Protein AF-A0A7X8QZF1-F1 (afdb_monomer)

Mean predicted aligned error: 9.32 Å

Sequence (193 aa):
MILISLKRKTLALIVSFIILLLVAITVFAAVQVFHNQNKYESVLAMTEMFEDTNFIAYISSFDTPQKKPGEKQYVEVFDIKEGKVILSEVSNLEIQNEVRNYLKTIKSLYTKVMPFPEKGYVIRIPFDKAIKVDQKLLNESGIKAIESVFIIISDKEAPIMLLLDAQKKPYFYTFNASIQPLLEYVKLKPDEA

Foldseek 3Di:
DDDDPDDPVVVVVVVVVVVVVVVVVVVVVVVVCVVCVLVVVLLVLCVQADVQPLVSVVLSVPPDDQDDPPDWDWWFKAWLQVSGTPFTDTADPVLVVQVVVQLVFWDAWDPDSHPADNGFIKTKHFDNDWDADPDPRCVVVQAGTFGIKIWTDDPPDDIWIWTAHPSGRTTITDGPDDCVVVCVNRVNDPPPD

Solvent-accessible surface area (backbone atoms only — not comparable to full-atom values): 11290 Å² total; per-residue (Å²): 135,87,82,80,89,70,54,73,67,60,52,52,51,52,51,53,50,52,52,52,50,51,51,51,50,53,53,52,50,52,52,51,50,62,66,42,45,55,56,50,54,17,52,49,54,41,56,77,53,39,90,51,66,49,55,53,53,56,63,62,66,66,78,63,74,82,78,62,94,88,67,86,55,55,29,34,33,30,33,53,70,78,50,42,75,78,45,76,40,78,56,47,71,66,64,51,50,53,53,52,52,38,66,74,31,56,75,45,78,57,81,65,92,66,80,66,66,84,44,43,37,37,39,38,42,60,47,98,60,64,42,75,56,86,50,65,74,43,47,76,68,59,27,54,52,40,51,49,42,33,42,41,40,41,90,89,49,80,61,35,36,42,38,47,29,91,59,51,42,81,45,46,30,36,53,71,66,81,60,62,68,58,31,60,75,66,67,54,74,80,69,94,122

Radius of gyration: 23.74 Å; Cα contacts (8 Å, |Δi|>4): 263; chains: 1; bounding box: 46×35×79 Å

pLDDT: mean 83.93, std 11.89, range [34.03, 96.62]

Secondary structure (DSSP, 8-state):
-------HHHHHHHHHHHHHHHHHHHHHHHHHHHHHHHHHHHHHHHHHH---HHHHHHHHTT---S--TTPPPEEEEEETTTTEEEEEEE--HHHHHHHHHHHHTEEEE---S--S-SSSEEEEEEEEEEEEP--HHHHHTT--EEEEEEEEE-SSS--EEEEE-TT--EEEEEE-S-SHHHHHHTT------

Structure (mmCIF, N/CA/C/O backbone):
data_AF-A0A7X8QZF1-F1
#
_entry.id   AF-A0A7X8QZF1-F1
#
loop_
_atom_site.group_PDB
_atom_site.id
_atom_site.type_symbol
_atom_site.label_atom_id
_atom_site.label_alt_id
_atom_site.label_comp_id
_atom_site.label_asym_id
_atom_site.label_entity_id
_atom_site.label_seq_id
_atom_site.pdbx_PDB_ins_code
_atom_site.Cartn_x
_atom_site.Cartn_y
_atom_site.Cartn_z
_atom_site.occupancy
_atom_site.B_iso_or_equiv
_atom_site.auth_seq_id
_atom_site.auth_comp_id
_atom_site.auth_asym_id
_atom_site.auth_atom_id
_atom_site.pdbx_PDB_model_num
ATOM 1 N N . MET A 1 1 ? -14.729 -12.658 60.843 1.00 37.50 1 MET A N 1
ATOM 2 C CA . MET A 1 1 ? -15.966 -12.205 60.170 1.00 37.50 1 MET A CA 1
ATOM 3 C C . MET A 1 1 ? -16.145 -10.722 60.485 1.00 37.50 1 MET A C 1
ATOM 5 O O . MET A 1 1 ? -16.587 -10.392 61.574 1.00 37.50 1 MET A O 1
ATOM 9 N N . ILE A 1 2 ? -15.661 -9.828 59.617 1.00 41.72 2 ILE A N 1
ATOM 10 C CA . ILE A 1 2 ? -15.681 -8.376 59.869 1.00 41.72 2 ILE A CA 1
ATOM 11 C C . ILE A 1 2 ? -16.962 -7.815 59.241 1.00 41.72 2 ILE A C 1
ATOM 13 O O . ILE A 1 2 ? -17.046 -7.652 58.028 1.00 41.72 2 ILE A O 1
ATOM 17 N N . LEU A 1 3 ? -17.981 -7.578 60.068 1.00 52.50 3 LEU A N 1
ATOM 18 C CA . LEU A 1 3 ? -19.232 -6.927 59.676 1.00 52.50 3 LEU A CA 1
ATOM 19 C C . LEU A 1 3 ? -19.052 -5.411 59.807 1.00 52.50 3 LEU A C 1
ATOM 21 O O . LEU A 1 3 ? -19.167 -4.844 60.890 1.00 52.50 3 LEU A O 1
ATOM 25 N N . ILE A 1 4 ? -18.723 -4.753 58.698 1.00 67.31 4 ILE A N 1
ATOM 26 C CA . ILE A 1 4 ? -18.636 -3.292 58.610 1.00 67.31 4 ILE A CA 1
ATOM 27 C C . ILE A 1 4 ? -20.064 -2.726 58.661 1.00 67.31 4 ILE A C 1
ATO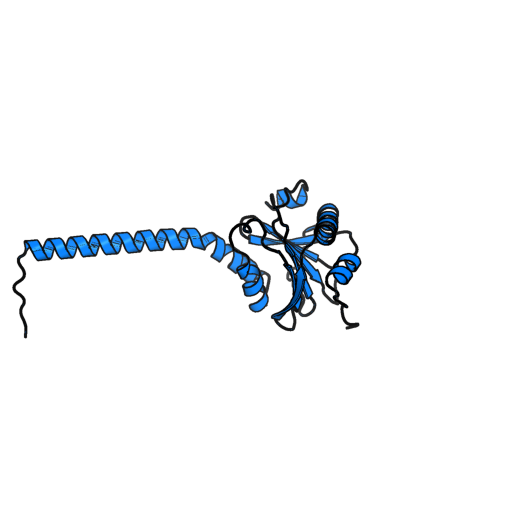M 29 O O . ILE A 1 4 ? -20.838 -2.899 57.720 1.00 67.31 4 ILE A O 1
ATOM 33 N N . SER A 1 5 ? -20.434 -2.039 59.746 1.00 67.69 5 SER A N 1
ATOM 34 C CA . SER A 1 5 ? -21.730 -1.359 59.867 1.00 67.69 5 SER A CA 1
ATOM 35 C C . SER A 1 5 ? -21.712 -0.040 59.081 1.00 67.69 5 SER A C 1
ATOM 37 O O . SER A 1 5 ? -21.451 1.036 59.626 1.00 67.69 5 SER A O 1
ATOM 39 N N . LEU A 1 6 ? -21.938 -0.106 57.770 1.00 66.81 6 LEU A N 1
ATOM 40 C CA . LEU A 1 6 ? -21.939 1.079 56.912 1.00 66.81 6 LEU A CA 1
ATOM 41 C C . LEU A 1 6 ? -23.297 1.800 56.970 1.00 66.81 6 LEU A C 1
ATOM 43 O O . LEU A 1 6 ? -24.351 1.184 56.818 1.00 66.81 6 LEU A O 1
ATOM 47 N N . LYS A 1 7 ? -23.296 3.127 57.164 1.00 79.62 7 LYS A N 1
ATOM 48 C CA . LYS A 1 7 ? -24.537 3.923 57.182 1.00 79.62 7 LYS A CA 1
ATOM 49 C C . LYS A 1 7 ? -25.235 3.846 55.814 1.00 79.62 7 LYS A C 1
ATOM 51 O O . LYS A 1 7 ? -24.598 3.948 54.766 1.00 79.62 7 LYS A O 1
ATOM 56 N N . ARG A 1 8 ? -26.570 3.747 55.807 1.00 77.69 8 ARG A N 1
ATOM 57 C CA . ARG A 1 8 ? -27.389 3.621 54.579 1.00 77.69 8 ARG A CA 1
ATOM 58 C C . ARG A 1 8 ? -27.114 4.729 53.545 1.00 77.69 8 ARG A C 1
ATOM 60 O O . ARG A 1 8 ? -27.117 4.463 52.351 1.00 77.69 8 ARG A O 1
ATOM 67 N N . LYS A 1 9 ? -26.819 5.955 54.004 1.00 79.81 9 LYS A N 1
ATOM 68 C CA . LYS A 1 9 ? -26.461 7.100 53.143 1.00 79.81 9 LYS A CA 1
ATOM 69 C C . LYS A 1 9 ? -25.099 6.936 52.454 1.00 79.81 9 LYS A C 1
ATOM 71 O O . LYS A 1 9 ? -24.988 7.242 51.274 1.00 79.81 9 LYS A O 1
ATOM 76 N N . THR A 1 10 ? -24.083 6.428 53.157 1.00 81.12 10 THR A N 1
ATOM 77 C CA . THR A 1 10 ? -22.759 6.162 52.564 1.00 81.12 10 THR A CA 1
ATOM 78 C C . THR A 1 10 ? -22.813 5.002 51.577 1.00 81.12 10 THR A C 1
ATOM 80 O O . THR A 1 10 ? -22.187 5.082 50.527 1.00 81.12 10 THR A O 1
ATOM 83 N N . LEU A 1 11 ? -23.621 3.972 51.854 1.00 84.38 11 LEU A N 1
ATOM 84 C CA . LEU A 1 11 ? -23.852 2.882 50.903 1.00 84.38 11 LEU A CA 1
ATOM 85 C C . LEU A 1 11 ? -24.494 3.393 49.601 1.00 84.38 11 LEU A C 1
ATOM 87 O O . LEU A 1 11 ? -24.019 3.070 48.519 1.00 84.38 11 LEU A O 1
ATOM 91 N N . ALA A 1 12 ? -25.529 4.234 49.700 1.00 83.88 12 ALA A N 1
ATOM 92 C CA . ALA A 1 12 ? -26.196 4.808 48.529 1.00 83.88 12 ALA A CA 1
ATOM 93 C C . ALA A 1 12 ? -25.250 5.667 47.669 1.00 83.88 12 ALA A C 1
ATOM 95 O O . ALA A 1 12 ? -25.299 5.598 46.443 1.00 83.88 12 ALA A O 1
ATOM 96 N N . LEU A 1 13 ? -24.358 6.434 48.303 1.00 89.38 13 LEU A N 1
ATOM 97 C CA . LEU A 1 13 ? -23.382 7.272 47.605 1.00 89.38 13 LEU A CA 1
ATOM 98 C C . LEU A 1 13 ? -22.338 6.427 46.858 1.00 89.38 13 LEU A C 1
ATOM 100 O O . LEU A 1 13 ? -22.044 6.709 45.700 1.00 89.38 13 LEU A O 1
ATOM 104 N N . ILE A 1 14 ? -21.848 5.347 47.479 1.00 90.44 14 ILE A N 1
ATOM 105 C CA . ILE A 1 14 ? -20.931 4.393 46.833 1.00 90.44 14 ILE A CA 1
ATOM 106 C C . ILE A 1 14 ? -21.602 3.737 45.622 1.00 90.44 14 ILE A C 1
ATOM 108 O O . ILE A 1 14 ? -21.011 3.697 44.547 1.00 90.44 14 ILE A O 1
ATOM 112 N N . VAL A 1 15 ? -22.849 3.276 45.761 1.00 90.38 15 VAL A N 1
ATOM 113 C CA . VAL A 1 15 ? -23.594 2.663 44.649 1.00 90.38 15 VAL A CA 1
ATOM 114 C C . VAL A 1 15 ? -23.802 3.662 43.506 1.00 90.38 15 VAL A C 1
ATOM 116 O O . VAL A 1 15 ? -23.562 3.320 42.352 1.00 90.38 15 VAL A O 1
ATOM 119 N N . SER A 1 16 ? -24.169 4.911 43.809 1.00 92.19 16 SER A N 1
ATOM 120 C CA . SER A 1 16 ? -24.308 5.962 42.792 1.00 92.19 16 SER A CA 1
ATOM 121 C C . SER A 1 16 ? -22.993 6.241 42.063 1.00 92.19 16 SER A C 1
ATOM 123 O O . SER A 1 16 ? -23.000 6.436 40.849 1.00 92.19 16 SER A O 1
ATOM 125 N N . PHE A 1 17 ? -21.870 6.255 42.784 1.00 95.44 17 PHE A N 1
ATOM 126 C CA . PHE A 1 17 ? -20.550 6.444 42.187 1.00 95.44 17 PHE A CA 1
ATOM 127 C C . PHE A 1 17 ? -20.169 5.271 41.274 1.00 95.44 17 PHE A C 1
ATOM 129 O O . PHE A 1 17 ? -19.697 5.493 40.162 1.00 95.44 17 PHE A O 1
ATOM 136 N N . ILE A 1 18 ? -20.441 4.032 41.697 1.00 94.19 18 ILE A N 1
ATOM 137 C CA . ILE A 1 18 ? -20.209 2.826 40.885 1.00 94.19 18 ILE A CA 1
ATOM 138 C C . ILE A 1 18 ? -21.033 2.869 39.593 1.00 94.19 18 ILE A C 1
ATOM 140 O O . ILE A 1 18 ? -20.499 2.585 38.522 1.00 94.19 18 ILE A O 1
ATOM 144 N N . ILE A 1 19 ? -22.309 3.258 39.670 1.00 94.88 19 ILE A N 1
ATOM 145 C CA . ILE A 1 19 ? -23.174 3.392 38.488 1.00 94.88 19 ILE A CA 1
ATOM 146 C C . ILE A 1 19 ? -22.619 4.455 37.535 1.00 94.88 19 ILE A C 1
ATOM 148 O O . ILE A 1 19 ? -22.527 4.211 36.335 1.00 94.88 19 ILE A O 1
ATOM 152 N N . LEU A 1 20 ? -22.201 5.611 38.056 1.00 95.88 20 LEU A N 1
ATOM 153 C CA . LEU A 1 20 ? -21.636 6.684 37.236 1.00 95.88 20 LEU A CA 1
ATOM 154 C C . LEU A 1 20 ? -20.333 6.251 36.548 1.00 95.88 20 LEU A C 1
ATOM 156 O O . LEU A 1 20 ? -20.131 6.547 35.371 1.00 95.88 20 LEU A O 1
ATOM 160 N N . LEU A 1 21 ? -19.485 5.497 37.251 1.00 96.19 21 LEU A N 1
ATOM 161 C CA . LEU A 1 21 ? -18.256 4.934 36.696 1.00 96.19 21 LEU A CA 1
ATOM 162 C C . LEU A 1 21 ? -18.548 3.907 35.590 1.00 96.19 21 LEU A C 1
ATOM 164 O O . LEU A 1 21 ? -17.918 3.952 34.536 1.00 96.19 21 LEU A O 1
ATOM 168 N N . LEU A 1 22 ? -19.535 3.027 35.789 1.00 95.75 22 LEU A N 1
ATOM 169 C CA . LEU A 1 22 ? -19.988 2.079 34.765 1.00 95.75 22 LEU A CA 1
ATOM 170 C C . LEU A 1 22 ? -20.487 2.802 33.511 1.00 95.75 22 LEU A C 1
ATOM 172 O O . LEU A 1 22 ? -20.068 2.462 32.406 1.00 95.75 22 LEU A O 1
ATOM 176 N N . VAL A 1 23 ? -21.316 3.837 33.673 1.00 96.62 23 VAL A N 1
ATOM 177 C CA . VAL A 1 23 ? -21.795 4.650 32.545 1.00 96.62 23 VAL A CA 1
ATOM 178 C C . VAL A 1 23 ? -20.617 5.294 31.811 1.00 96.62 23 VAL A C 1
ATOM 180 O O . VAL A 1 23 ? -20.525 5.174 30.590 1.00 96.62 23 VAL A O 1
ATOM 183 N N . ALA A 1 24 ? -19.665 5.894 32.529 1.00 95.62 24 ALA A N 1
ATOM 184 C CA . ALA A 1 24 ? -18.480 6.495 31.918 1.00 95.62 24 ALA A CA 1
ATOM 185 C C . ALA A 1 24 ? -17.644 5.477 31.119 1.00 95.62 24 ALA A C 1
ATOM 187 O O . ALA A 1 24 ? -17.235 5.775 29.997 1.00 95.62 24 ALA A O 1
ATOM 188 N N . ILE A 1 25 ? -17.445 4.264 31.649 1.00 95.81 25 ILE A N 1
ATOM 189 C CA . ILE A 1 25 ? -16.737 3.182 30.947 1.00 95.81 25 ILE A CA 1
ATOM 190 C C . ILE A 1 25 ? -17.486 2.782 29.672 1.00 95.81 25 ILE A C 1
ATOM 192 O O . ILE A 1 25 ? -16.859 2.646 28.623 1.00 95.81 25 ILE A O 1
ATOM 196 N N . THR A 1 26 ? -18.814 2.631 29.727 1.00 93.88 26 THR A N 1
ATOM 197 C CA . THR A 1 26 ? -19.604 2.269 28.536 1.00 93.88 26 THR A CA 1
ATOM 198 C C . THR A 1 26 ? -19.554 3.343 27.452 1.00 93.88 26 THR A C 1
ATOM 200 O O . THR A 1 26 ? -19.386 3.014 26.280 1.00 93.88 26 THR A O 1
ATOM 203 N N . VAL A 1 27 ? -19.618 4.625 27.828 1.00 94.38 27 VAL A N 1
ATOM 204 C CA . VAL A 1 27 ? -19.495 5.746 26.885 1.00 94.38 27 VAL A CA 1
ATOM 205 C C . VAL A 1 27 ? -18.093 5.787 26.282 1.00 94.38 27 VAL A C 1
ATOM 207 O O . VAL A 1 27 ? -17.956 5.899 25.067 1.00 94.38 27 VAL A O 1
ATOM 210 N N . PHE A 1 28 ? -17.050 5.642 27.103 1.00 93.94 28 PHE A N 1
ATOM 211 C CA . PHE A 1 28 ? -15.670 5.593 26.622 1.00 93.94 28 PHE A CA 1
ATOM 212 C C . PHE A 1 28 ? -15.448 4.433 25.642 1.00 93.94 28 PHE A C 1
ATOM 214 O O . PHE A 1 28 ? -14.866 4.630 24.575 1.00 93.94 28 PHE A O 1
ATOM 221 N N . ALA A 1 29 ? -15.959 3.243 25.968 1.00 89.19 29 ALA A N 1
ATOM 222 C CA . ALA A 1 29 ? -15.896 2.083 25.088 1.00 89.19 29 ALA A CA 1
ATOM 223 C C . ALA A 1 29 ? -16.644 2.331 23.769 1.00 89.19 29 ALA A C 1
ATOM 225 O O . ALA A 1 29 ? -16.101 2.041 22.707 1.00 89.19 29 ALA A O 1
ATOM 226 N N . ALA A 1 30 ? -17.841 2.925 23.809 1.00 87.62 30 ALA A N 1
ATOM 227 C CA . ALA A 1 30 ? -18.605 3.257 22.606 1.00 87.62 30 ALA A CA 1
ATOM 228 C C . ALA A 1 30 ? -17.866 4.260 21.702 1.00 87.62 30 ALA A C 1
ATOM 230 O O . ALA A 1 30 ? -17.829 4.076 20.486 1.00 87.62 30 ALA A O 1
ATOM 231 N N . VAL A 1 31 ? -17.224 5.279 22.285 1.00 86.62 31 VAL A N 1
ATOM 232 C CA . VAL A 1 31 ? -16.407 6.255 21.541 1.00 86.62 31 VAL A CA 1
ATOM 233 C C . VAL A 1 31 ? -15.191 5.585 20.896 1.00 86.62 31 VAL A C 1
ATOM 235 O O . VAL A 1 31 ? -14.917 5.829 19.724 1.00 86.62 31 VAL A O 1
ATOM 238 N N . GLN A 1 32 ? -14.487 4.718 21.628 1.00 82.69 32 GLN A N 1
ATOM 239 C CA . GLN A 1 32 ? -13.367 3.936 21.090 1.00 82.69 32 GLN A CA 1
ATOM 240 C C . GLN A 1 32 ? -13.806 3.018 19.946 1.00 82.69 32 GLN A C 1
ATOM 242 O O . GLN A 1 32 ? -13.153 2.978 18.907 1.00 82.69 32 GLN A O 1
ATOM 247 N N . VAL A 1 33 ? -14.926 2.306 20.101 1.00 80.56 33 VAL A N 1
ATOM 248 C CA . VAL A 1 33 ? -15.474 1.442 19.046 1.00 80.56 33 VAL A CA 1
ATOM 249 C C . VAL A 1 33 ? -15.813 2.263 17.807 1.00 80.56 33 VAL A C 1
ATOM 251 O O . VAL A 1 33 ? -15.390 1.892 16.719 1.00 80.56 33 VAL A O 1
ATOM 254 N N . PHE A 1 34 ? -16.494 3.400 17.960 1.00 75.00 34 PHE A N 1
ATOM 255 C CA . PHE A 1 34 ? -16.829 4.276 16.836 1.00 75.00 34 PHE A CA 1
ATOM 256 C C . PHE A 1 34 ? -15.582 4.834 16.134 1.00 75.00 34 PHE A C 1
ATOM 258 O O . PHE A 1 34 ? -15.517 4.855 14.910 1.00 75.00 34 PHE A O 1
ATOM 265 N N . HIS A 1 35 ? -14.558 5.237 16.892 1.00 71.94 35 HIS A N 1
ATOM 266 C CA . HIS A 1 35 ? -13.291 5.685 16.311 1.00 71.94 35 HIS A CA 1
ATOM 267 C C . HIS A 1 35 ? -12.580 4.561 15.542 1.00 71.94 35 HIS A C 1
ATOM 269 O O . HIS A 1 35 ? -12.035 4.790 14.463 1.00 71.94 35 HIS A O 1
ATOM 275 N N . ASN A 1 36 ? -12.623 3.338 16.073 1.00 70.25 36 ASN A N 1
ATOM 276 C CA . ASN A 1 36 ? -11.950 2.187 15.482 1.00 70.25 36 ASN A CA 1
ATOM 277 C C . ASN A 1 36 ? -12.751 1.520 14.355 1.00 70.25 36 ASN A C 1
ATOM 279 O O . ASN A 1 36 ? -12.166 0.746 13.606 1.00 70.25 36 ASN A O 1
ATOM 283 N N . GLN A 1 37 ? -14.047 1.807 14.184 1.00 73.56 37 GLN A N 1
ATOM 284 C CA . GLN A 1 37 ? -14.882 1.203 13.134 1.00 73.56 37 GLN A CA 1
ATOM 285 C C . GLN A 1 37 ? -14.272 1.356 11.736 1.00 73.56 37 GLN A C 1
ATOM 287 O O . GLN A 1 37 ? -14.124 0.361 11.037 1.00 73.56 37 GLN A O 1
ATOM 292 N N . ASN A 1 38 ? -13.814 2.556 11.363 1.00 68.00 38 ASN A N 1
ATOM 293 C CA . ASN A 1 38 ? -13.170 2.772 10.059 1.00 68.00 38 ASN A CA 1
ATOM 294 C C . ASN A 1 38 ? -11.898 1.928 9.884 1.00 68.00 38 ASN A C 1
ATOM 296 O O . ASN A 1 38 ? -11.603 1.475 8.783 1.00 68.00 38 ASN A O 1
ATOM 300 N N . LYS A 1 39 ? -11.158 1.701 10.975 1.00 70.69 39 LYS A N 1
ATOM 301 C CA . LYS A 1 39 ? -9.961 0.858 10.977 1.00 70.69 39 LYS A CA 1
ATOM 302 C C . LYS A 1 39 ? -10.311 -0.626 10.844 1.00 70.69 39 LYS A C 1
ATOM 304 O O . LYS A 1 39 ? -9.597 -1.364 10.180 1.00 70.69 39 LYS A O 1
ATOM 309 N N . TYR A 1 40 ? -11.397 -1.077 11.467 1.00 73.94 40 TYR A N 1
ATOM 310 C CA . TYR A 1 40 ? -11.860 -2.456 11.312 1.00 73.94 40 TYR A CA 1
ATOM 311 C C . TYR A 1 40 ? -12.336 -2.732 9.887 1.00 73.94 40 TYR A C 1
ATOM 313 O O . TYR A 1 40 ? -11.948 -3.747 9.320 1.00 73.94 40 TYR A O 1
ATOM 321 N N . GLU A 1 41 ? -13.108 -1.820 9.295 1.00 75.62 41 GLU A N 1
ATOM 322 C CA . GLU A 1 41 ? -13.598 -1.956 7.918 1.00 75.62 41 GLU A CA 1
ATOM 323 C C . GLU A 1 41 ? -12.454 -1.971 6.896 1.00 75.62 41 GLU A C 1
ATOM 325 O O . GLU A 1 41 ? -12.468 -2.779 5.968 1.00 75.62 41 GLU A O 1
ATOM 330 N N . SER A 1 42 ? -11.426 -1.134 7.075 1.00 75.12 42 SER A N 1
ATOM 331 C CA . SER A 1 42 ? -10.264 -1.136 6.182 1.00 75.12 42 SER A CA 1
ATOM 332 C C . SER A 1 42 ? -9.457 -2.425 6.284 1.00 75.12 42 SER A C 1
ATOM 334 O O . SER A 1 4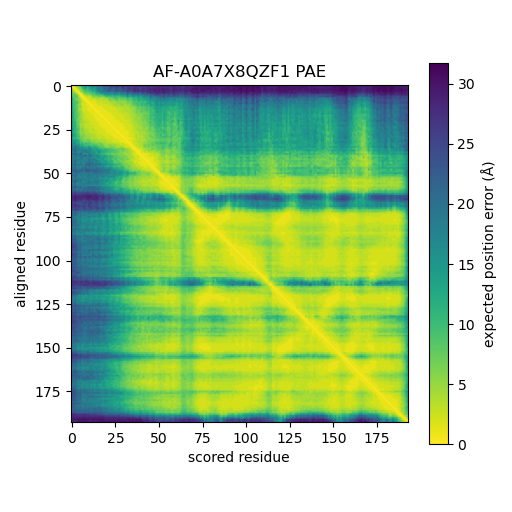2 ? -9.127 -3.023 5.262 1.00 75.12 42 SER A O 1
ATOM 336 N N . VAL A 1 43 ? -9.189 -2.895 7.506 1.00 75.94 43 VAL A N 1
ATOM 337 C CA . VAL A 1 43 ? -8.478 -4.156 7.746 1.00 75.94 43 VAL A CA 1
ATOM 338 C C . VAL A 1 43 ? -9.287 -5.341 7.226 1.00 75.94 43 VAL A C 1
ATOM 340 O O . VAL A 1 43 ? -8.703 -6.251 6.644 1.00 75.94 43 VAL A O 1
ATOM 343 N N . LEU A 1 44 ? -10.613 -5.331 7.377 1.00 77.56 44 LEU A N 1
ATOM 344 C CA . LEU A 1 44 ? -11.487 -6.368 6.831 1.00 77.56 44 LEU A CA 1
ATOM 345 C C . LEU A 1 44 ? -11.429 -6.380 5.300 1.00 77.56 44 LEU A C 1
ATOM 347 O O . LEU A 1 44 ? -11.144 -7.423 4.721 1.00 77.56 44 LEU A O 1
ATOM 351 N N . ALA A 1 45 ? -11.581 -5.220 4.653 1.00 76.25 45 ALA A N 1
ATOM 352 C CA . ALA A 1 45 ? -11.456 -5.095 3.201 1.00 76.25 45 ALA A CA 1
ATOM 353 C C . ALA A 1 45 ? -10.062 -5.509 2.696 1.00 76.25 45 ALA A C 1
ATOM 355 O O . ALA A 1 45 ? -9.933 -6.094 1.624 1.00 76.25 45 ALA A O 1
ATOM 356 N N . MET A 1 46 ? -9.008 -5.233 3.467 1.00 78.38 46 MET A N 1
ATOM 357 C CA . MET A 1 46 ? -7.667 -5.732 3.173 1.00 78.38 46 MET A CA 1
ATOM 358 C C . MET A 1 46 ? -7.571 -7.251 3.338 1.00 78.38 46 MET A C 1
ATOM 360 O O . MET A 1 46 ? -6.994 -7.901 2.481 1.00 78.38 46 MET A O 1
ATOM 364 N N . THR A 1 47 ? -8.156 -7.826 4.386 1.00 75.75 47 THR A N 1
ATOM 365 C CA . THR A 1 47 ? -8.143 -9.280 4.638 1.00 75.75 47 THR A CA 1
ATOM 366 C C . THR A 1 47 ? -8.934 -10.051 3.579 1.00 75.75 47 THR A C 1
ATOM 368 O O . THR A 1 47 ? -8.597 -11.185 3.260 1.00 75.75 47 THR A O 1
ATOM 371 N N . GLU A 1 48 ? -9.961 -9.437 2.990 1.00 74.06 48 GLU A N 1
ATOM 372 C CA . GLU A 1 48 ? -10.681 -10.005 1.845 1.00 74.06 48 GLU A CA 1
ATOM 373 C C . GLU A 1 48 ? -9.841 -10.020 0.556 1.00 74.06 48 GLU A C 1
ATOM 375 O O . GLU A 1 48 ? -10.077 -10.857 -0.312 1.00 74.06 48 GLU A O 1
ATOM 380 N N . MET A 1 49 ? -8.880 -9.100 0.405 1.00 73.81 49 MET A N 1
ATOM 381 C CA . MET A 1 49 ? -8.111 -8.917 -0.838 1.00 73.81 49 MET A CA 1
ATOM 382 C C . MET A 1 49 ? -6.657 -9.401 -0.764 1.00 73.81 49 MET A C 1
ATOM 384 O O . MET A 1 49 ? -6.036 -9.633 -1.803 1.00 73.81 49 MET A O 1
ATOM 388 N N . PHE A 1 50 ? -6.108 -9.533 0.441 1.00 77.12 50 PHE A N 1
ATOM 389 C CA . PHE A 1 50 ? -4.743 -9.957 0.717 1.00 77.12 50 PHE A CA 1
ATOM 390 C C . PHE A 1 50 ? -4.777 -11.123 1.705 1.00 77.12 50 PHE A C 1
ATOM 392 O O . PHE A 1 50 ? -5.275 -10.985 2.816 1.00 77.12 50 PHE A O 1
ATOM 399 N N . GLU A 1 51 ? -4.193 -12.258 1.330 1.00 73.06 51 GLU A N 1
ATOM 400 C CA . GLU A 1 51 ? -4.022 -13.391 2.253 1.00 73.06 51 GLU A CA 1
ATOM 401 C C . GLU A 1 51 ? -2.777 -13.225 3.149 1.00 73.06 51 GLU A C 1
ATOM 403 O O . GLU A 1 51 ? -2.633 -13.892 4.174 1.00 73.06 51 GLU A O 1
ATOM 408 N N . ASP A 1 52 ? -1.875 -12.303 2.795 1.00 79.88 52 ASP A N 1
ATOM 409 C CA . ASP A 1 52 ? -0.631 -12.053 3.520 1.00 79.88 52 ASP A CA 1
ATOM 410 C C . ASP A 1 52 ? -0.851 -11.133 4.734 1.00 79.88 52 ASP A C 1
ATOM 412 O O . ASP A 1 52 ? -0.992 -9.911 4.627 1.00 79.88 52 ASP A O 1
ATOM 416 N N . THR A 1 53 ? -0.813 -11.733 5.925 1.00 84.06 53 THR A N 1
ATOM 417 C CA . THR A 1 53 ? -0.955 -11.018 7.203 1.00 84.06 53 THR A CA 1
ATOM 418 C C . THR A 1 53 ? 0.170 -10.004 7.439 1.00 84.06 53 THR A C 1
ATOM 420 O O . THR A 1 53 ? -0.075 -8.949 8.031 1.00 84.06 53 THR A O 1
ATOM 423 N N . ASN A 1 54 ? 1.391 -10.273 6.963 1.00 85.44 54 ASN A N 1
ATOM 424 C CA . ASN A 1 54 ? 2.511 -9.344 7.109 1.00 85.44 54 ASN A CA 1
ATOM 425 C C . ASN A 1 54 ? 2.279 -8.093 6.266 1.00 85.44 54 ASN A C 1
ATOM 427 O O . ASN A 1 54 ? 2.522 -6.980 6.737 1.00 85.44 54 ASN A O 1
ATOM 431 N N . PHE A 1 55 ? 1.755 -8.260 5.051 1.00 84.44 55 PHE A N 1
ATOM 432 C CA . PHE A 1 55 ? 1.419 -7.129 4.194 1.00 84.44 55 PHE A CA 1
ATOM 433 C C . PHE A 1 55 ? 0.266 -6.290 4.767 1.00 84.44 55 PHE A C 1
ATOM 435 O O . PHE A 1 55 ? 0.351 -5.060 4.792 1.00 84.44 55 PHE A O 1
ATOM 442 N N . ILE A 1 56 ? -0.778 -6.926 5.313 1.00 84.69 56 ILE A N 1
ATOM 443 C CA . ILE A 1 56 ? -1.872 -6.213 5.999 1.00 84.69 56 ILE A CA 1
ATOM 444 C C . ILE A 1 56 ? -1.330 -5.403 7.181 1.00 84.69 56 ILE A C 1
ATOM 446 O O . ILE A 1 56 ? -1.660 -4.221 7.328 1.00 84.69 56 ILE A O 1
ATOM 450 N N . ALA A 1 57 ? -0.475 -6.009 8.009 1.00 84.75 57 ALA A N 1
ATOM 451 C CA . ALA A 1 57 ? 0.146 -5.331 9.144 1.00 84.75 57 ALA A CA 1
ATOM 452 C C . ALA A 1 57 ? 1.037 -4.162 8.692 1.00 84.75 57 ALA A C 1
ATOM 454 O O . ALA A 1 57 ? 0.975 -3.078 9.279 1.00 84.75 57 ALA A O 1
ATOM 455 N N . TYR A 1 58 ? 1.814 -4.362 7.625 1.00 86.38 58 TYR A N 1
ATOM 456 C CA . TYR A 1 58 ? 2.656 -3.338 7.016 1.00 86.38 58 TYR A CA 1
ATOM 457 C C . TYR A 1 58 ? 1.828 -2.123 6.584 1.00 86.38 58 TYR A C 1
ATOM 459 O O . TYR A 1 58 ? 2.078 -1.018 7.064 1.00 86.38 58 TYR A O 1
ATOM 467 N N . ILE A 1 59 ? 0.784 -2.312 5.772 1.00 83.56 59 ILE A N 1
ATOM 468 C CA . ILE A 1 59 ? -0.070 -1.210 5.302 1.00 83.56 59 ILE A CA 1
ATOM 469 C C . ILE A 1 59 ? -0.802 -0.517 6.460 1.00 83.56 59 ILE A C 1
ATOM 471 O O . ILE A 1 59 ? -0.857 0.714 6.507 1.00 83.56 59 ILE A O 1
ATOM 475 N N . SER A 1 60 ? -1.305 -1.288 7.428 1.00 80.56 60 SER A N 1
ATOM 476 C CA . SER A 1 60 ? -2.038 -0.762 8.592 1.00 80.56 60 SER A CA 1
ATOM 477 C C . SER A 1 60 ? -1.161 0.067 9.538 1.00 80.56 60 SER A C 1
ATOM 479 O O . SER A 1 60 ? -1.666 0.866 10.328 1.00 80.56 60 SER A O 1
ATOM 481 N N . SER A 1 61 ? 0.164 -0.100 9.485 1.00 75.69 61 SER A N 1
ATOM 482 C CA . SER A 1 61 ? 1.100 0.676 10.309 1.00 75.69 61 SER A CA 1
ATOM 483 C C . SER A 1 61 ? 1.184 2.157 9.905 1.00 75.69 61 SER A C 1
ATOM 485 O O . SER A 1 61 ? 1.632 2.995 10.692 1.00 75.69 61 SER A O 1
ATOM 487 N N . PHE A 1 62 ? 0.687 2.508 8.715 1.00 72.88 62 PHE A N 1
ATOM 488 C CA . PHE A 1 62 ? 0.768 3.859 8.154 1.00 72.88 62 PHE A CA 1
ATOM 489 C C . PHE A 1 62 ? -0.426 4.761 8.483 1.00 72.88 62 PHE A C 1
ATOM 491 O O . PHE A 1 62 ? -0.545 5.843 7.911 1.00 72.88 62 PHE A O 1
ATOM 498 N N . ASP A 1 63 ? -1.269 4.377 9.444 1.00 62.00 63 ASP A N 1
ATOM 499 C CA . ASP A 1 63 ? -2.376 5.194 9.973 1.00 62.00 63 ASP A CA 1
ATOM 500 C C . ASP A 1 63 ? -1.916 6.389 10.837 1.00 62.00 63 ASP A C 1
ATOM 502 O O . ASP A 1 63 ? -2.697 6.987 11.581 1.00 62.00 63 ASP A O 1
ATOM 506 N N . THR A 1 64 ? -0.635 6.754 10.784 1.00 52.88 64 THR A N 1
ATOM 507 C CA . THR A 1 64 ? -0.083 7.809 11.632 1.00 52.88 64 THR A CA 1
ATOM 508 C C . THR A 1 64 ? -0.462 9.209 11.126 1.00 52.88 64 THR A C 1
ATOM 510 O O . THR A 1 64 ? -0.568 9.430 9.918 1.00 52.88 64 THR A O 1
ATOM 513 N N . PRO A 1 65 ? -0.669 10.185 12.037 1.00 50.91 65 PRO A N 1
ATOM 514 C CA . PRO A 1 65 ? -1.070 11.538 11.676 1.00 50.91 65 PRO A CA 1
ATOM 515 C C . PRO A 1 65 ? -0.063 12.180 10.726 1.00 50.91 65 PRO A C 1
ATOM 517 O O . PRO A 1 65 ? 1.134 11.911 10.814 1.00 50.91 65 PRO A O 1
ATOM 520 N N . GLN A 1 66 ? -0.576 13.076 9.880 1.00 53.16 66 GLN A N 1
ATOM 521 C CA . GLN A 1 66 ? 0.169 14.016 9.041 1.00 53.16 66 GLN A CA 1
ATOM 522 C C . GLN A 1 66 ? 1.574 14.309 9.598 1.00 53.16 66 GLN A C 1
ATOM 524 O O . GLN A 1 66 ? 1.729 14.831 10.705 1.00 53.16 66 GLN A O 1
ATOM 529 N N . LYS A 1 67 ? 2.575 13.944 8.793 1.00 62.28 67 LYS A N 1
ATOM 530 C CA . LYS A 1 67 ? 4.009 14.194 8.963 1.00 62.28 67 LYS A CA 1
ATOM 531 C C . LYS A 1 67 ? 4.292 15.509 9.700 1.00 62.28 67 LYS A C 1
ATOM 533 O O . LYS A 1 67 ? 3.795 16.569 9.306 1.00 62.28 67 LYS A O 1
ATOM 538 N N . LYS A 1 68 ? 5.167 15.476 10.710 1.00 61.75 68 LYS A N 1
ATOM 539 C CA . LYS A 1 68 ? 5.666 16.714 11.325 1.00 61.75 68 LYS A CA 1
ATOM 540 C C . LYS A 1 68 ? 6.556 17.467 10.322 1.00 61.75 68 LYS A C 1
ATOM 542 O O . LYS A 1 68 ? 7.345 16.836 9.612 1.00 61.75 68 LYS A O 1
ATOM 547 N N . PRO A 1 69 ? 6.477 18.807 10.237 1.00 59.19 69 PRO A N 1
ATOM 548 C CA . PRO A 1 69 ? 7.341 19.579 9.346 1.00 59.19 69 PRO A CA 1
ATOM 549 C C . PRO A 1 69 ? 8.825 19.244 9.575 1.00 59.19 69 PRO A C 1
ATOM 551 O O . PRO A 1 69 ? 9.304 19.323 10.702 1.00 59.19 69 PRO A O 1
ATOM 554 N N . GLY A 1 70 ? 9.544 18.867 8.513 1.00 65.62 70 GLY A N 1
ATOM 555 C CA . GLY A 1 70 ? 10.982 18.558 8.561 1.00 65.62 70 GLY A CA 1
ATOM 556 C C . GLY A 1 70 ? 11.355 17.081 8.746 1.00 65.62 70 GLY A C 1
ATOM 557 O O . GLY A 1 70 ? 12.532 16.747 8.639 1.00 65.62 70 GLY A O 1
ATOM 558 N N . GLU A 1 71 ? 10.392 16.184 8.967 1.00 77.81 71 GLU A N 1
ATOM 559 C CA . GLU A 1 71 ? 10.662 14.740 9.002 1.00 77.81 71 GLU A CA 1
ATOM 560 C C . GLU A 1 71 ? 11.019 14.219 7.593 1.00 77.81 71 GLU A C 1
ATOM 562 O O . GLU A 1 71 ? 10.592 14.788 6.588 1.00 77.81 71 GLU A O 1
ATOM 567 N N . LYS A 1 72 ? 11.831 13.169 7.464 1.00 81.75 72 LYS A N 1
ATOM 568 C CA . LYS A 1 72 ? 12.096 12.551 6.152 1.00 81.75 72 LYS A CA 1
ATOM 569 C C . LYS A 1 72 ? 11.091 11.432 5.927 1.00 81.75 72 LYS A C 1
ATOM 571 O O . LYS A 1 72 ? 10.845 10.641 6.829 1.00 81.75 72 LYS A O 1
ATOM 576 N N . GLN A 1 73 ? 10.503 11.387 4.738 1.00 86.81 73 GLN A N 1
ATOM 577 C CA . GLN A 1 73 ? 9.704 10.245 4.311 1.00 86.81 73 GLN A CA 1
ATOM 578 C C . GLN A 1 73 ? 10.582 9.282 3.523 1.00 86.81 73 GLN A C 1
ATOM 580 O O . GLN A 1 73 ? 11.533 9.708 2.863 1.00 86.81 73 GLN A O 1
ATOM 585 N N . TYR A 1 74 ? 10.236 8.003 3.579 1.00 91.00 74 TYR A N 1
ATOM 586 C CA . TYR A 1 74 ? 10.993 6.947 2.932 1.00 91.00 74 TYR A CA 1
ATOM 587 C C . TYR A 1 74 ? 10.133 6.224 1.910 1.00 91.00 74 TYR A C 1
ATOM 589 O O . TYR A 1 74 ? 8.959 5.947 2.152 1.00 91.00 74 TYR A O 1
ATOM 597 N N . VAL A 1 75 ? 10.741 5.947 0.767 1.00 93.38 75 VAL A N 1
ATOM 598 C CA . VAL A 1 75 ? 10.257 4.977 -0.200 1.00 93.38 75 VAL A CA 1
ATOM 599 C C . VAL A 1 75 ? 10.724 3.616 0.281 1.00 93.38 75 VAL A C 1
ATOM 601 O O . VAL A 1 75 ? 11.915 3.415 0.508 1.00 93.38 75 VAL A O 1
ATOM 604 N N . GLU A 1 76 ? 9.785 2.704 0.472 1.00 94.44 76 GLU A N 1
ATOM 605 C CA . GLU A 1 76 ? 10.048 1.395 1.064 1.00 94.44 76 GLU A CA 1
ATOM 606 C C . GLU A 1 76 ? 9.739 0.302 0.051 1.00 94.44 76 GLU A C 1
ATOM 608 O O . GLU A 1 76 ? 8.719 0.361 -0.637 1.00 94.44 76 GLU A O 1
ATOM 613 N N . VAL A 1 77 ? 10.613 -0.698 -0.029 1.00 95.25 77 VAL A N 1
ATOM 614 C CA . VAL A 1 77 ? 10.392 -1.904 -0.829 1.00 95.25 77 VAL A CA 1
ATOM 615 C C . VAL A 1 77 ? 10.090 -3.046 0.124 1.00 95.25 77 VAL A C 1
ATOM 617 O O . VAL A 1 77 ? 10.960 -3.475 0.882 1.00 95.25 77 VAL A O 1
ATOM 620 N N . PHE A 1 78 ? 8.854 -3.523 0.089 1.00 93.88 78 PHE A N 1
ATOM 621 C CA . PHE A 1 78 ? 8.400 -4.713 0.792 1.00 93.88 78 PHE A CA 1
ATOM 622 C C . PHE A 1 78 ? 8.564 -5.927 -0.121 1.00 93.88 78 PHE A C 1
ATOM 624 O O . PHE A 1 78 ? 8.016 -5.947 -1.224 1.00 93.88 78 PHE A O 1
ATOM 631 N N . ASP A 1 79 ? 9.318 -6.923 0.325 1.00 93.50 79 ASP A N 1
ATOM 632 C CA . ASP A 1 79 ? 9.414 -8.212 -0.354 1.00 93.50 79 ASP A CA 1
ATOM 633 C C . ASP A 1 79 ? 8.243 -9.091 0.094 1.00 93.50 79 ASP A C 1
ATOM 635 O O . ASP A 1 79 ? 8.071 -9.350 1.288 1.00 93.50 79 ASP A O 1
ATOM 639 N N . ILE A 1 80 ? 7.428 -9.524 -0.868 1.00 90.94 80 ILE A N 1
ATOM 640 C CA . ILE A 1 80 ? 6.213 -10.303 -0.600 1.00 90.94 80 ILE A CA 1
ATOM 641 C C . ILE A 1 80 ? 6.561 -11.694 -0.060 1.00 90.94 80 ILE A C 1
ATOM 643 O O . ILE A 1 80 ? 5.888 -12.207 0.826 1.00 90.94 80 ILE A O 1
ATOM 647 N N . LYS A 1 81 ? 7.648 -12.296 -0.545 1.00 90.31 81 LYS A N 1
ATOM 648 C CA . LYS A 1 81 ? 8.069 -13.632 -0.124 1.00 90.31 81 LYS A CA 1
ATOM 649 C C . LYS A 1 81 ? 8.686 -13.608 1.274 1.00 90.31 81 LYS A C 1
ATOM 651 O O . LYS A 1 81 ? 8.473 -14.537 2.051 1.00 90.31 81 LYS A O 1
ATOM 656 N N . GLU A 1 82 ? 9.470 -12.578 1.592 1.00 91.00 82 GLU A N 1
ATOM 657 C CA . GLU A 1 82 ? 10.064 -12.425 2.927 1.00 91.00 82 GLU A CA 1
ATOM 658 C C . GLU A 1 82 ? 9.106 -11.811 3.957 1.00 91.00 82 GLU A C 1
ATOM 660 O O . GLU A 1 82 ? 9.378 -11.887 5.158 1.00 91.00 82 GLU A O 1
ATOM 665 N N . GLY A 1 83 ? 8.009 -11.193 3.510 1.00 90.94 83 GLY A N 1
ATOM 666 C CA . GLY A 1 83 ? 7.007 -10.573 4.373 1.00 90.94 83 GLY A CA 1
ATOM 667 C C . GLY A 1 83 ? 7.528 -9.351 5.135 1.00 90.94 83 GLY A C 1
ATOM 668 O O . GLY A 1 83 ? 7.066 -9.074 6.243 1.00 90.94 83 GLY A O 1
ATOM 669 N N . LYS A 1 84 ? 8.526 -8.635 4.600 1.00 92.94 84 LYS A N 1
ATOM 670 C CA . LYS A 1 84 ? 9.150 -7.493 5.289 1.00 92.94 84 LYS A CA 1
ATOM 671 C C . LYS A 1 84 ? 9.725 -6.459 4.324 1.00 92.94 84 LYS A C 1
ATOM 673 O O . LYS A 1 84 ? 9.985 -6.736 3.156 1.00 92.94 84 LYS A O 1
ATOM 678 N N . VAL A 1 85 ? 9.986 -5.263 4.847 1.00 93.62 85 VAL A N 1
ATOM 679 C CA . VAL A 1 85 ? 10.726 -4.220 4.126 1.00 93.62 85 VAL A CA 1
ATOM 680 C C . VAL A 1 85 ? 12.195 -4.622 4.003 1.00 93.62 85 VAL A C 1
ATOM 682 O O . VAL A 1 85 ? 12.858 -4.861 5.013 1.00 93.62 85 VAL A O 1
ATOM 685 N N . ILE A 1 86 ? 12.696 -4.672 2.771 1.00 93.75 86 ILE A N 1
ATOM 686 C CA . ILE A 1 86 ? 14.087 -5.024 2.450 1.00 93.75 86 ILE A CA 1
ATOM 687 C C . ILE A 1 86 ? 14.931 -3.805 2.065 1.00 93.75 86 ILE A C 1
ATOM 689 O O . ILE A 1 86 ? 16.146 -3.827 2.240 1.00 93.75 86 ILE A O 1
ATOM 693 N N . LEU A 1 87 ? 14.302 -2.730 1.577 1.00 93.31 87 LEU A N 1
ATOM 694 C CA . LEU A 1 87 ? 14.977 -1.490 1.187 1.00 93.31 87 LEU A CA 1
ATOM 695 C C . LEU A 1 87 ? 14.176 -0.272 1.644 1.00 93.31 87 LEU A C 1
ATOM 697 O O . LEU A 1 87 ? 12.944 -0.282 1.639 1.00 93.31 87 LEU A O 1
ATOM 701 N N . SER A 1 88 ? 14.893 0.786 2.013 1.00 93.25 88 SER A N 1
ATOM 702 C CA . SER A 1 88 ? 14.323 2.066 2.421 1.00 93.25 88 SER A CA 1
ATOM 703 C C . SER A 1 88 ? 15.224 3.196 1.926 1.00 93.25 88 SER A C 1
ATOM 705 O O . SER A 1 88 ? 16.386 3.286 2.320 1.00 93.25 88 SER A O 1
ATOM 707 N N . GLU A 1 89 ? 14.700 4.041 1.044 1.00 92.06 89 GLU A N 1
ATOM 708 C CA . GLU A 1 89 ? 15.416 5.171 0.443 1.00 92.06 89 GLU A CA 1
ATOM 709 C C . GLU A 1 89 ? 14.671 6.473 0.744 1.00 92.06 89 GLU A C 1
ATOM 711 O O . GLU A 1 89 ? 13.448 6.493 0.873 1.00 92.06 89 GLU A O 1
ATOM 716 N N . VAL A 1 90 ? 15.386 7.590 0.882 1.00 91.00 90 VAL A N 1
ATOM 717 C CA . VAL A 1 90 ? 14.736 8.875 1.188 1.00 91.00 90 VAL A CA 1
ATOM 718 C C . VAL A 1 90 ? 13.887 9.319 -0.008 1.00 91.00 90 VAL A C 1
ATOM 720 O O . VAL A 1 90 ? 14.403 9.495 -1.111 1.00 91.00 90 VAL A O 1
ATOM 723 N N . SER A 1 91 ? 12.592 9.549 0.223 1.00 89.62 91 SER A N 1
ATOM 724 C CA . SER A 1 91 ? 11.679 10.089 -0.791 1.00 89.62 91 SER A CA 1
ATOM 725 C C . SER A 1 91 ? 12.142 11.480 -1.219 1.00 89.62 91 SER A C 1
ATOM 727 O O . SER A 1 91 ? 12.427 12.343 -0.384 1.00 89.62 91 SER A O 1
ATOM 729 N N . ASN A 1 92 ? 12.212 11.702 -2.528 1.00 90.25 92 ASN A N 1
ATOM 730 C CA . ASN A 1 92 ? 12.626 12.965 -3.124 1.00 90.25 92 ASN A CA 1
ATOM 731 C C . ASN A 1 92 ? 11.632 13.405 -4.215 1.00 90.25 92 ASN A C 1
ATOM 733 O O . ASN A 1 92 ? 10.712 12.671 -4.583 1.00 90.25 92 ASN A O 1
ATOM 737 N N . LEU A 1 93 ? 11.804 14.627 -4.726 1.00 89.62 93 LEU A N 1
ATOM 738 C CA . LEU A 1 93 ? 10.896 15.188 -5.728 1.00 89.62 93 LEU A CA 1
ATOM 739 C C . LEU A 1 93 ? 10.920 14.428 -7.059 1.00 89.62 93 LEU A C 1
ATOM 741 O O . LEU A 1 93 ? 9.890 14.382 -7.721 1.00 89.62 93 LEU A O 1
ATOM 745 N N . GLU A 1 94 ? 12.047 13.831 -7.447 1.00 91.56 94 GLU A N 1
ATOM 746 C CA . GLU A 1 94 ? 12.152 13.051 -8.686 1.00 91.56 94 GLU A CA 1
ATOM 747 C C . GLU A 1 94 ? 11.271 11.802 -8.607 1.00 91.56 94 GLU A C 1
ATOM 749 O O . GLU A 1 94 ? 10.391 11.621 -9.449 1.00 91.56 94 GLU A O 1
ATOM 754 N N . ILE A 1 95 ? 11.391 11.031 -7.521 1.00 91.81 95 ILE A N 1
ATOM 755 C CA . ILE A 1 95 ? 10.562 9.844 -7.277 1.00 91.81 95 ILE A CA 1
ATOM 756 C C . ILE A 1 95 ? 9.079 10.228 -7.192 1.00 91.81 95 ILE A C 1
ATOM 758 O O . ILE A 1 95 ? 8.223 9.587 -7.803 1.00 91.81 95 ILE A O 1
ATOM 762 N N . GLN A 1 96 ? 8.749 11.303 -6.468 1.00 91.75 96 GLN A N 1
ATOM 763 C CA . GLN A 1 96 ? 7.362 11.758 -6.364 1.00 91.75 96 GLN A CA 1
ATOM 764 C C . GLN A 1 96 ? 6.797 12.228 -7.716 1.00 91.75 96 GLN A C 1
ATOM 766 O O . GLN A 1 96 ? 5.614 12.017 -7.985 1.00 91.75 96 GLN A O 1
ATOM 771 N N . ASN A 1 97 ? 7.602 12.872 -8.564 1.00 91.44 97 ASN A N 1
ATOM 772 C CA . ASN A 1 97 ? 7.177 13.315 -9.893 1.00 91.44 97 ASN A CA 1
ATOM 773 C C . ASN A 1 97 ? 6.966 12.140 -10.848 1.00 91.44 97 ASN A C 1
ATOM 775 O O . ASN A 1 97 ? 5.991 12.152 -11.603 1.00 91.44 97 ASN A O 1
ATOM 779 N N . GLU A 1 98 ? 7.811 11.116 -10.762 1.00 92.94 98 GLU A N 1
ATOM 780 C CA . GLU A 1 98 ? 7.640 9.885 -11.529 1.00 92.94 98 GLU A CA 1
ATOM 781 C C . GLU A 1 98 ? 6.304 9.214 -11.178 1.00 92.94 98 GLU A C 1
ATOM 783 O O . GLU A 1 98 ? 5.463 8.958 -12.040 1.00 92.94 98 GLU A O 1
ATOM 788 N N . VAL A 1 99 ? 6.004 9.063 -9.886 1.00 91.88 99 VAL A N 1
ATOM 789 C CA . VAL A 1 99 ? 4.726 8.474 -9.458 1.00 91.88 99 VAL A CA 1
ATOM 790 C C . VAL A 1 99 ? 3.525 9.365 -9.807 1.00 91.88 99 VAL A C 1
ATOM 792 O O . VAL A 1 99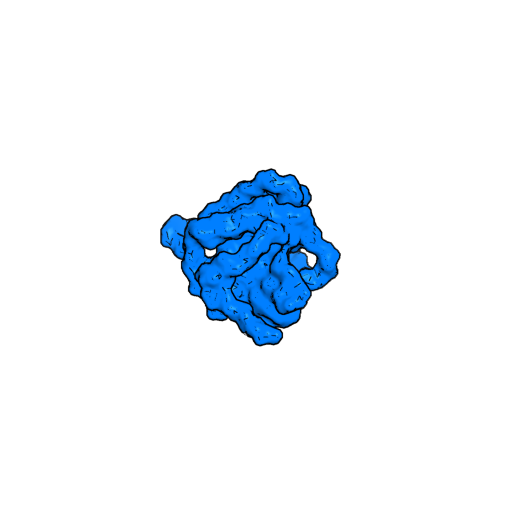 ? 2.452 8.863 -10.152 1.00 91.88 99 VAL A O 1
ATOM 795 N N . ARG A 1 100 ? 3.680 10.697 -9.813 1.00 91.75 100 ARG A N 1
ATOM 796 C CA . ARG A 1 100 ? 2.646 11.608 -10.347 1.00 91.75 100 ARG A CA 1
ATOM 797 C C . ARG A 1 100 ? 2.365 11.355 -11.826 1.00 91.75 100 ARG A C 1
ATOM 799 O O . ARG A 1 100 ? 1.222 11.524 -12.248 1.00 91.75 100 ARG A O 1
ATOM 806 N N . ASN A 1 101 ? 3.369 10.974 -12.610 1.00 91.38 101 ASN A N 1
ATOM 807 C CA . ASN A 1 101 ? 3.176 10.590 -14.004 1.00 91.38 101 ASN A CA 1
ATOM 808 C C . ASN A 1 101 ? 2.373 9.284 -14.114 1.00 91.38 101 ASN A C 1
ATOM 810 O O . ASN A 1 101 ? 1.438 9.199 -14.911 1.00 91.38 101 ASN A O 1
ATOM 814 N N . TYR A 1 102 ? 2.637 8.306 -13.243 1.00 93.06 102 TYR A N 1
ATOM 815 C CA . TYR A 1 102 ? 1.858 7.061 -13.201 1.00 93.06 102 TYR A CA 1
ATOM 816 C C . TYR A 1 102 ? 0.376 7.337 -12.926 1.00 93.06 102 TYR A C 1
ATOM 818 O O . TYR A 1 102 ? -0.491 6.836 -13.638 1.00 93.06 102 TYR A O 1
ATOM 826 N N . LEU A 1 103 ? 0.077 8.220 -11.967 1.00 91.56 103 LEU A N 1
ATOM 827 C CA . LEU A 1 103 ? -1.298 8.625 -11.643 1.00 91.56 103 LEU A CA 1
ATOM 828 C C . LEU A 1 103 ? -2.039 9.264 -12.830 1.00 91.56 103 LEU A C 1
ATOM 830 O O . LEU A 1 103 ? -3.251 9.109 -12.957 1.00 91.56 103 LEU A O 1
ATOM 834 N N . LYS A 1 104 ? -1.329 9.976 -13.714 1.00 90.38 104 LYS A N 1
ATOM 835 C CA . LYS A 1 104 ? -1.914 10.584 -14.924 1.00 90.38 104 LYS A CA 1
ATOM 836 C C . LYS A 1 104 ? -2.190 9.572 -16.035 1.00 90.38 104 LYS A C 1
ATOM 838 O O . LYS A 1 104 ? -2.978 9.867 -16.927 1.00 90.38 104 LYS A O 1
ATOM 843 N N . THR A 1 105 ? -1.534 8.415 -15.999 1.00 91.75 105 THR A N 1
ATOM 844 C CA . THR A 1 105 ? -1.609 7.385 -17.045 1.00 91.75 105 THR A CA 1
ATOM 845 C C . THR A 1 105 ? -2.454 6.180 -16.635 1.00 91.75 105 THR A C 1
ATOM 847 O O . THR A 1 105 ? -2.425 5.153 -17.316 1.00 91.75 105 THR A O 1
ATOM 850 N N . ILE A 1 106 ? -3.214 6.294 -15.540 1.00 92.56 106 ILE A N 1
ATOM 851 C CA . ILE A 1 106 ? -4.181 5.282 -15.107 1.00 92.56 106 ILE A CA 1
ATOM 852 C C . ILE A 1 106 ? -5.160 4.988 -16.247 1.00 92.56 106 ILE A C 1
ATOM 854 O O . ILE A 1 106 ? -5.752 5.903 -16.820 1.00 92.56 106 ILE A O 1
ATOM 858 N N . LYS A 1 107 ? -5.328 3.703 -16.569 1.00 90.50 107 LYS A N 1
ATOM 859 C CA . LYS A 1 107 ? -6.213 3.237 -17.645 1.00 90.50 107 LYS A CA 1
ATOM 860 C C . LYS A 1 107 ? -7.563 2.788 -17.108 1.00 90.50 107 LYS A C 1
ATOM 862 O O . LYS A 1 107 ? -8.598 3.260 -17.565 1.00 90.50 107 LYS A O 1
ATOM 867 N N . SER A 1 108 ? -7.554 1.847 -16.170 1.00 90.06 108 SER A N 1
ATOM 868 C CA . SER A 1 108 ? -8.774 1.226 -15.657 1.00 90.06 108 SER A CA 1
ATOM 869 C C . SER A 1 108 ? -8.559 0.632 -14.274 1.00 90.06 108 SER A C 1
ATOM 871 O O . SER A 1 108 ? -7.424 0.365 -13.866 1.00 90.06 108 SER A O 1
ATOM 873 N N . LEU A 1 109 ? -9.670 0.362 -13.590 1.00 89.56 109 LEU A N 1
ATOM 874 C CA . LEU A 1 109 ? -9.682 -0.524 -12.435 1.00 89.56 109 LEU A CA 1
ATOM 875 C C . LEU A 1 109 ? -9.193 -1.918 -12.862 1.00 89.56 109 LEU A C 1
ATOM 877 O O . LEU A 1 109 ? -9.500 -2.389 -13.963 1.00 89.56 109 LEU A O 1
ATOM 881 N N . TYR A 1 110 ? -8.407 -2.555 -12.007 1.00 87.38 110 TYR A N 1
ATOM 882 C CA . TYR A 1 110 ? -7.950 -3.922 -12.185 1.00 87.38 110 TYR A CA 1
ATOM 883 C C . TYR A 1 110 ? -9.018 -4.877 -11.640 1.00 87.38 110 TYR A C 1
ATOM 885 O O . TYR A 1 110 ? -9.459 -4.739 -10.504 1.00 87.38 110 TYR A O 1
ATOM 893 N N . THR A 1 111 ? -9.471 -5.819 -12.468 1.00 79.06 111 THR A N 1
ATOM 894 C CA . THR A 1 111 ? -10.696 -6.597 -12.214 1.00 79.06 111 THR A CA 1
ATOM 895 C C . THR A 1 111 ? -10.447 -8.062 -11.861 1.00 79.06 111 THR A C 1
ATOM 897 O O . THR A 1 111 ? -11.410 -8.824 -11.779 1.00 79.06 111 THR A O 1
ATOM 900 N N . LYS A 1 112 ? -9.191 -8.506 -11.700 1.00 77.50 112 LYS A N 1
ATOM 901 C CA . LYS A 1 112 ? -8.942 -9.892 -11.278 1.00 77.50 112 LYS A CA 1
ATOM 902 C C . LYS A 1 112 ? -9.232 -10.050 -9.788 1.00 77.50 112 LYS A C 1
ATOM 904 O O . LYS A 1 112 ? -8.965 -9.152 -8.998 1.00 77.50 112 LYS A O 1
ATOM 909 N N . VAL A 1 113 ? -9.763 -11.221 -9.443 1.00 64.12 113 VAL A N 1
ATOM 910 C CA . VAL A 1 113 ? -10.292 -11.557 -8.111 1.00 64.12 113 VAL A CA 1
ATOM 911 C C . VAL A 1 113 ? -9.210 -11.533 -7.023 1.00 64.12 113 VAL A C 1
ATOM 913 O O . VAL A 1 113 ? -9.519 -11.215 -5.885 1.00 64.12 113 VAL A O 1
ATOM 916 N N . MET A 1 114 ? -7.946 -11.799 -7.371 1.00 65.44 114 MET A N 1
ATOM 917 C CA . MET A 1 114 ? -6.823 -11.799 -6.432 1.00 65.44 114 MET A CA 1
ATOM 918 C C . MET A 1 114 ? -5.629 -11.046 -7.045 1.00 65.44 114 MET A C 1
ATOM 920 O O . MET A 1 114 ? -4.866 -11.625 -7.817 1.00 65.44 114 MET A O 1
ATOM 924 N N . PRO A 1 115 ? -5.502 -9.733 -6.790 1.00 64.25 115 PRO A N 1
ATOM 925 C CA . PRO A 1 115 ? -4.464 -8.896 -7.394 1.00 64.25 115 PRO A CA 1
ATOM 926 C C . PRO A 1 115 ? -3.086 -9.050 -6.741 1.00 64.25 115 PRO A C 1
ATOM 928 O O . PRO A 1 115 ? -2.109 -8.529 -7.276 1.00 64.25 115 PRO A O 1
ATOM 931 N N . PHE A 1 116 ? -2.991 -9.710 -5.583 1.00 79.81 116 PHE A N 1
ATOM 932 C CA . PHE A 1 116 ? -1.733 -9.824 -4.854 1.00 79.81 116 PHE A CA 1
ATOM 933 C C . PHE A 1 116 ? -0.956 -11.080 -5.269 1.00 79.81 116 PHE A C 1
ATOM 935 O O . PHE A 1 116 ? -1.484 -12.185 -5.136 1.00 79.81 116 PHE A O 1
ATOM 942 N N . PRO A 1 117 ? 0.272 -10.939 -5.795 1.00 85.25 117 PRO A N 1
ATOM 943 C CA . PRO A 1 117 ? 1.048 -12.075 -6.275 1.00 85.25 117 PRO A CA 1
ATOM 944 C C . PRO A 1 117 ? 1.676 -12.861 -5.114 1.00 85.25 117 PRO A C 1
ATOM 946 O O . PRO A 1 117 ? 1.935 -12.309 -4.052 1.00 85.25 117 PRO A O 1
ATOM 949 N N . GLU A 1 118 ? 1.999 -14.139 -5.337 1.00 84.69 118 GLU A N 1
ATOM 950 C CA . GLU A 1 118 ? 2.701 -14.987 -4.351 1.00 84.69 118 GLU A CA 1
ATOM 951 C C . GLU A 1 118 ? 4.155 -14.549 -4.098 1.00 84.69 118 GLU A C 1
ATOM 953 O O . GLU A 1 118 ? 4.740 -14.851 -3.060 1.00 84.69 118 GLU A O 1
ATOM 958 N N . LYS A 1 119 ? 4.771 -13.877 -5.076 1.00 88.44 119 LYS A N 1
ATOM 959 C CA . LYS A 1 119 ? 6.139 -13.358 -5.006 1.00 88.44 119 LYS A CA 1
ATOM 960 C C . LYS A 1 119 ? 6.262 -12.063 -5.799 1.00 88.44 119 LYS A C 1
ATOM 962 O O . LYS A 1 119 ? 5.492 -11.812 -6.727 1.00 88.44 119 LYS A O 1
ATOM 967 N N . GLY A 1 120 ? 7.272 -11.278 -5.451 1.00 91.12 120 GLY A N 1
ATOM 968 C CA . GLY A 1 120 ? 7.532 -9.974 -6.038 1.00 91.12 120 GLY A CA 1
ATOM 969 C C . GLY A 1 120 ? 7.695 -8.913 -4.960 1.00 91.12 120 GLY A C 1
ATOM 970 O O . GLY A 1 120 ? 8.006 -9.225 -3.809 1.00 91.12 120 GLY A O 1
ATOM 971 N N . TYR A 1 121 ? 7.473 -7.661 -5.341 1.00 93.31 121 TYR A N 1
ATOM 972 C CA . TYR A 1 121 ? 7.773 -6.512 -4.495 1.00 93.31 121 TYR A CA 1
ATOM 973 C C . TYR A 1 121 ? 6.611 -5.530 -4.461 1.00 93.31 121 TYR A C 1
ATOM 975 O O . TYR A 1 121 ? 5.952 -5.297 -5.475 1.00 93.31 121 TYR A O 1
ATOM 983 N N . VAL A 1 122 ? 6.408 -4.893 -3.312 1.00 93.94 122 VAL A N 1
ATOM 984 C CA . VAL A 1 122 ? 5.558 -3.709 -3.191 1.00 93.94 122 VAL A CA 1
ATOM 985 C C . VAL A 1 122 ? 6.435 -2.512 -2.883 1.00 93.94 122 VAL A C 1
ATOM 987 O O . VAL A 1 122 ? 7.082 -2.459 -1.840 1.00 93.94 122 VAL A O 1
ATOM 990 N N . ILE A 1 123 ? 6.443 -1.533 -3.781 1.00 95.25 123 ILE A N 1
ATOM 991 C CA . ILE A 1 123 ? 7.138 -0.267 -3.567 1.00 95.25 123 ILE A CA 1
ATOM 992 C C . ILE A 1 123 ? 6.121 0.738 -3.045 1.00 95.25 123 ILE A C 1
ATOM 994 O O . ILE A 1 123 ? 5.186 1.109 -3.758 1.00 95.25 123 ILE A O 1
ATOM 998 N N . ARG A 1 124 ? 6.295 1.186 -1.805 1.00 94.81 124 ARG A N 1
ATOM 999 C CA . ARG A 1 124 ? 5.501 2.257 -1.205 1.00 94.81 124 ARG A CA 1
ATOM 1000 C C . ARG A 1 124 ? 6.181 3.593 -1.452 1.00 94.81 124 ARG A C 1
ATOM 1002 O O . ARG A 1 124 ? 7.312 3.804 -1.027 1.00 94.81 124 ARG A O 1
ATOM 1009 N N . ILE A 1 125 ? 5.450 4.527 -2.046 1.00 94.12 125 ILE A N 1
ATOM 1010 C CA . ILE A 1 125 ? 5.901 5.894 -2.292 1.00 94.12 125 ILE A CA 1
ATOM 1011 C C . ILE A 1 125 ? 4.981 6.863 -1.547 1.00 94.12 125 ILE A C 1
ATOM 1013 O O . ILE A 1 125 ? 3.852 7.096 -1.990 1.00 94.12 125 ILE A O 1
ATOM 1017 N N . PRO A 1 126 ? 5.429 7.439 -0.421 1.00 91.62 126 PRO A N 1
ATOM 1018 C CA . PRO A 1 126 ? 4.688 8.487 0.265 1.00 91.62 126 PRO A CA 1
ATOM 1019 C C . PRO A 1 126 ? 4.902 9.858 -0.389 1.00 91.62 126 PRO A C 1
ATOM 1021 O O . PRO A 1 126 ? 5.974 10.157 -0.929 1.00 91.62 126 PRO A O 1
ATOM 1024 N N . PHE A 1 127 ? 3.880 10.709 -0.296 1.00 88.00 127 PHE A N 1
ATOM 1025 C CA . PHE A 1 127 ? 3.962 12.114 -0.678 1.00 88.00 127 PHE A CA 1
ATOM 1026 C C . PHE A 1 127 ? 4.085 13.018 0.547 1.00 88.00 127 PHE A C 1
ATOM 1028 O O . PHE A 1 127 ? 3.379 12.846 1.544 1.00 88.00 127 PHE A O 1
ATOM 1035 N N . ASP A 1 128 ? 4.916 14.058 0.429 1.00 83.50 128 ASP A N 1
ATOM 1036 C CA . ASP A 1 128 ? 5.091 15.048 1.500 1.00 83.50 128 ASP A CA 1
ATOM 1037 C C . ASP A 1 128 ? 3.802 15.816 1.803 1.00 83.50 128 ASP A C 1
ATOM 1039 O O . ASP A 1 128 ? 3.563 16.244 2.932 1.00 83.50 128 ASP A O 1
ATOM 1043 N N . LYS A 1 129 ? 2.984 16.018 0.768 1.00 83.75 129 LYS A N 1
ATOM 1044 C CA . LYS A 1 129 ? 1.654 16.614 0.850 1.00 83.75 129 LYS A CA 1
ATOM 1045 C C . LYS A 1 129 ? 0.700 15.771 0.029 1.00 83.75 129 LYS A C 1
ATOM 1047 O O . LYS A 1 129 ? 1.018 15.427 -1.112 1.00 83.75 129 LYS A O 1
ATOM 1052 N N . ALA A 1 130 ? -0.479 15.520 0.591 1.00 86.31 130 ALA A N 1
ATOM 1053 C CA . ALA A 1 130 ? -1.529 14.791 -0.097 1.00 86.31 130 ALA A CA 1
ATOM 1054 C C . ALA A 1 130 ? -1.817 15.424 -1.467 1.00 86.31 130 ALA A C 1
ATOM 1056 O O . ALA A 1 130 ? -2.029 16.637 -1.590 1.00 86.31 130 ALA A O 1
ATOM 1057 N N . ILE A 1 131 ? -1.799 14.598 -2.507 1.00 87.44 131 ILE A N 1
ATOM 1058 C CA . ILE A 1 131 ? -2.070 15.030 -3.874 1.00 87.44 131 ILE A CA 1
ATOM 1059 C C . ILE A 1 131 ? -3.573 15.118 -4.052 1.00 87.44 131 ILE A C 1
ATOM 1061 O O . ILE A 1 131 ? -4.262 14.117 -3.886 1.00 87.44 131 ILE A O 1
ATOM 1065 N N . LYS A 1 132 ? -4.075 16.291 -4.436 1.00 87.44 132 LYS A N 1
ATOM 1066 C CA . LYS A 1 132 ? -5.465 16.426 -4.875 1.00 87.44 132 LYS A CA 1
ATOM 1067 C C . LYS A 1 132 ? -5.647 15.737 -6.220 1.00 87.44 132 LYS A C 1
ATOM 1069 O O . LYS A 1 132 ? -4.875 15.974 -7.149 1.00 87.44 132 LYS A O 1
ATOM 1074 N N . VAL A 1 133 ? -6.664 14.896 -6.297 1.00 83.88 133 VAL A N 1
ATOM 1075 C CA . VAL A 1 133 ? -6.953 14.085 -7.472 1.00 83.88 133 VAL A CA 1
ATOM 1076 C C . VAL A 1 133 ? -7.886 14.835 -8.416 1.00 83.88 133 VAL A C 1
ATOM 1078 O O . VAL A 1 133 ? -8.972 15.250 -8.025 1.00 83.88 133 VAL A O 1
ATOM 1081 N N . ASP A 1 134 ? -7.467 14.967 -9.673 1.00 80.25 134 ASP A N 1
ATOM 1082 C CA . ASP A 1 134 ? -8.272 15.555 -10.758 1.00 80.25 134 ASP A CA 1
ATOM 1083 C C . ASP A 1 134 ? -8.731 14.497 -11.787 1.00 80.25 134 ASP A C 1
ATOM 1085 O O . ASP A 1 134 ? -9.398 14.781 -12.774 1.00 80.25 134 ASP A O 1
ATOM 1089 N N . GLN A 1 135 ? -8.375 13.228 -11.567 1.00 82.31 135 GLN A N 1
ATOM 1090 C CA . GLN A 1 135 ? -8.730 12.127 -12.462 1.00 82.31 135 GLN A CA 1
ATOM 1091 C C . GLN A 1 135 ? -10.134 11.605 -12.155 1.00 82.31 135 GLN A C 1
ATOM 1093 O O . GLN A 1 135 ? -10.423 11.191 -11.031 1.00 82.31 135 GLN A O 1
ATOM 1098 N N . LYS A 1 136 ? -10.998 11.568 -13.177 1.00 85.56 136 LYS A N 1
ATOM 1099 C CA . LYS A 1 136 ? -12.399 11.135 -13.046 1.00 85.56 136 LYS A CA 1
ATOM 1100 C C . LYS A 1 136 ? -12.528 9.721 -12.467 1.00 85.56 136 LYS A C 1
ATOM 1102 O O . LYS A 1 136 ? -13.284 9.544 -11.522 1.00 85.56 136 LYS A O 1
ATOM 1107 N N . LEU A 1 137 ? -11.742 8.763 -12.966 1.00 86.62 137 LEU A N 1
ATOM 1108 C CA . LEU A 1 137 ? -11.772 7.366 -12.503 1.00 86.62 137 LEU A CA 1
ATOM 1109 C C . LEU A 1 137 ? -11.480 7.231 -11.004 1.00 86.62 137 LEU A C 1
ATOM 1111 O O . LEU A 1 137 ? -12.110 6.448 -10.305 1.00 86.62 137 LEU A O 1
ATOM 1115 N N . LEU A 1 138 ? -10.530 8.014 -10.498 1.00 88.12 138 LEU A N 1
ATOM 1116 C CA . LEU A 1 138 ? -10.175 7.996 -9.083 1.00 88.12 138 LEU A CA 1
ATOM 1117 C C . LEU A 1 138 ? -11.254 8.663 -8.221 1.00 88.12 138 LEU A C 1
ATOM 1119 O O . LEU A 1 138 ? -11.594 8.157 -7.151 1.00 88.12 138 LEU A O 1
ATOM 1123 N N . ASN A 1 139 ? -11.833 9.761 -8.713 1.00 86.62 139 ASN A N 1
ATOM 1124 C CA . ASN A 1 139 ? -12.941 10.445 -8.052 1.00 86.62 139 ASN A CA 1
ATOM 1125 C C . ASN A 1 139 ? -14.204 9.568 -7.971 1.00 86.62 139 ASN A C 1
ATOM 1127 O O . ASN A 1 139 ? -14.883 9.592 -6.944 1.00 86.62 139 ASN A O 1
ATOM 1131 N N . GLU A 1 140 ? -14.502 8.778 -9.009 1.00 85.25 140 GLU A N 1
ATOM 1132 C CA . GLU A 1 140 ? -15.610 7.806 -9.022 1.00 85.25 140 GLU A CA 1
ATOM 1133 C C . GLU A 1 140 ? -15.439 6.719 -7.951 1.00 85.25 140 GLU A C 1
ATOM 1135 O O . GLU A 1 140 ? -16.414 6.328 -7.313 1.00 85.25 140 GLU A O 1
ATOM 1140 N N . SER A 1 141 ? -14.198 6.317 -7.672 1.00 83.12 141 SER A N 1
ATOM 1141 C CA . SER A 1 141 ? -13.846 5.394 -6.583 1.00 83.12 141 SER A CA 1
ATOM 1142 C C . SER A 1 141 ? -13.731 6.066 -5.205 1.00 83.12 141 SER A C 1
ATOM 1144 O O . SER A 1 141 ? -13.261 5.450 -4.253 1.00 83.12 141 SER A O 1
ATOM 1146 N N . GLY A 1 142 ? -14.109 7.343 -5.071 1.00 84.25 142 GLY A N 1
ATOM 1147 C CA . GLY A 1 142 ? -14.064 8.077 -3.799 1.00 84.25 142 GLY A CA 1
ATOM 1148 C C . GLY A 1 142 ? -12.676 8.582 -3.381 1.00 84.25 142 GLY A C 1
ATOM 1149 O O . GLY A 1 142 ? -12.530 9.156 -2.296 1.00 84.25 142 GLY A O 1
ATOM 1150 N N . ILE A 1 143 ? -11.658 8.436 -4.233 1.00 88.06 143 ILE A N 1
ATOM 1151 C CA . ILE A 1 143 ? -10.278 8.851 -3.954 1.00 88.06 143 ILE A CA 1
ATOM 1152 C C . ILE A 1 143 ? -10.107 10.323 -4.346 1.00 88.06 143 ILE A C 1
ATOM 1154 O O . ILE A 1 143 ? -9.861 10.656 -5.502 1.00 88.06 143 ILE A O 1
ATOM 1158 N N . LYS A 1 144 ? -10.220 11.219 -3.361 1.00 87.38 144 LYS A N 1
ATOM 1159 C CA . LYS A 1 144 ? -10.081 12.680 -3.557 1.00 87.38 144 LYS A CA 1
ATOM 1160 C C . LYS A 1 144 ? -8.670 13.203 -3.291 1.00 87.38 144 LYS A C 1
ATOM 1162 O O . LYS A 1 144 ? -8.273 14.248 -3.813 1.00 87.38 144 LYS A O 1
ATOM 1167 N N . ALA A 1 145 ? -7.933 12.505 -2.434 1.00 89.50 145 ALA A N 1
ATOM 1168 C CA . ALA A 1 145 ? -6.589 12.867 -2.026 1.00 89.50 145 ALA A CA 1
ATOM 1169 C C . ALA A 1 145 ? -5.734 11.607 -1.878 1.00 89.50 145 ALA A C 1
ATOM 1171 O O . ALA A 1 145 ? -6.221 10.598 -1.376 1.00 89.50 145 ALA A O 1
ATOM 1172 N N . ILE A 1 146 ? -4.474 11.676 -2.306 1.00 90.12 146 ILE A N 1
ATOM 1173 C CA . ILE A 1 146 ? -3.536 10.548 -2.259 1.00 90.12 146 ILE A CA 1
ATOM 1174 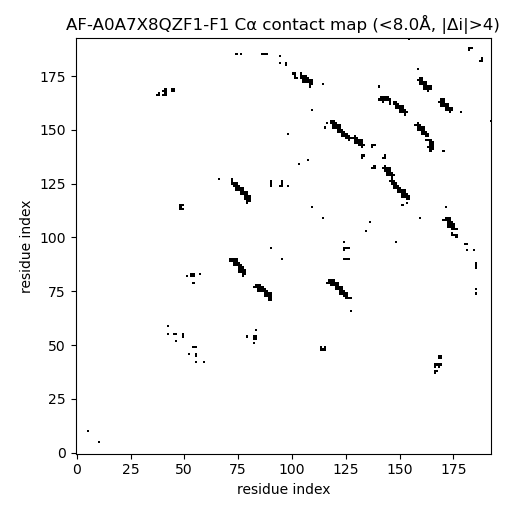C C . ILE A 1 146 ? -2.356 10.921 -1.372 1.00 90.12 146 ILE A C 1
ATOM 1176 O O . ILE A 1 146 ? -1.617 11.859 -1.674 1.00 90.12 146 ILE A O 1
ATOM 1180 N N . GLU A 1 147 ? -2.178 10.177 -0.285 1.00 88.88 147 GLU A N 1
ATOM 1181 C CA . GLU A 1 147 ? -1.063 10.345 0.658 1.00 88.88 147 GLU A CA 1
ATOM 1182 C C . GLU A 1 147 ? 0.116 9.427 0.327 1.00 88.88 147 GLU A C 1
ATOM 1184 O O . GLU A 1 147 ? 1.271 9.753 0.593 1.00 88.88 147 GLU A O 1
ATOM 1189 N N . SER A 1 148 ? -0.163 8.257 -0.242 1.00 90.94 148 SER A N 1
ATOM 1190 C CA . SER A 1 148 ? 0.839 7.275 -0.641 1.00 90.94 148 SER A CA 1
ATOM 1191 C C . SER A 1 148 ? 0.323 6.449 -1.811 1.00 90.94 148 SER A C 1
ATOM 1193 O O . SER A 1 148 ? -0.885 6.257 -1.958 1.00 90.94 148 SER A O 1
ATOM 1195 N N . VAL A 1 149 ? 1.249 5.967 -2.629 1.00 94.19 149 VAL A N 1
ATOM 1196 C CA . VAL A 1 149 ? 0.989 5.051 -3.741 1.00 94.19 149 VAL A CA 1
ATOM 1197 C C . VAL A 1 149 ? 1.778 3.781 -3.499 1.00 94.19 149 VAL A C 1
ATOM 1199 O O . VAL A 1 149 ? 2.928 3.842 -3.068 1.00 94.19 149 VAL A O 1
ATOM 1202 N N . PHE A 1 150 ? 1.169 2.644 -3.800 1.00 94.06 150 PHE A N 1
ATOM 1203 C CA . PHE A 1 150 ? 1.814 1.344 -3.719 1.00 94.06 150 PHE A CA 1
ATOM 1204 C C . PHE A 1 150 ? 1.906 0.773 -5.130 1.00 94.06 150 PHE A C 1
ATOM 1206 O O . PHE A 1 150 ? 0.893 0.656 -5.817 1.00 94.06 150 PHE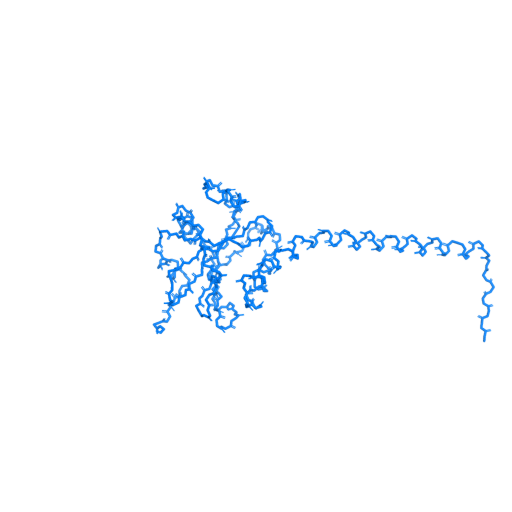 A O 1
ATOM 1213 N N . ILE A 1 151 ? 3.110 0.450 -5.588 1.00 94.94 151 ILE A N 1
ATOM 1214 C CA . ILE A 1 151 ? 3.332 -0.215 -6.873 1.00 94.94 151 ILE A CA 1
ATOM 1215 C C . ILE A 1 151 ? 3.642 -1.674 -6.584 1.00 94.94 151 ILE A C 1
ATOM 1217 O O . ILE A 1 151 ? 4.649 -1.974 -5.947 1.00 94.94 151 ILE A O 1
ATOM 1221 N N . ILE A 1 152 ? 2.764 -2.564 -7.030 1.00 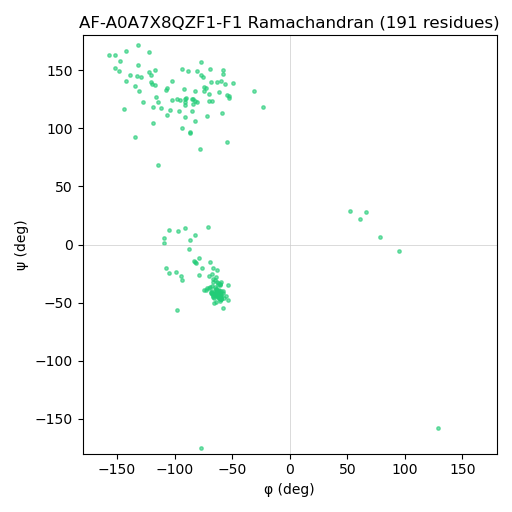92.69 152 ILE A N 1
ATOM 1222 C CA . ILE A 1 152 ? 2.913 -4.007 -6.872 1.00 92.69 152 ILE A CA 1
ATOM 1223 C C . ILE A 1 152 ? 3.546 -4.543 -8.149 1.00 92.69 152 ILE A C 1
ATOM 1225 O O . ILE A 1 152 ? 3.037 -4.328 -9.253 1.00 92.69 152 ILE A O 1
ATOM 1229 N N . ILE A 1 153 ? 4.667 -5.230 -7.982 1.00 92.31 153 ILE A N 1
ATOM 1230 C CA . ILE A 1 153 ? 5.466 -5.814 -9.050 1.00 92.31 153 ILE A CA 1
ATOM 1231 C C . ILE A 1 153 ? 5.441 -7.320 -8.855 1.00 92.31 153 ILE A C 1
ATOM 1233 O O . ILE A 1 153 ? 5.766 -7.813 -7.777 1.00 92.31 153 ILE A O 1
ATOM 1237 N N . SER A 1 154 ? 5.073 -8.033 -9.912 1.00 88.50 154 SER A N 1
ATOM 1238 C CA . SER A 1 154 ? 5.079 -9.493 -9.964 1.00 88.50 154 SER A CA 1
ATOM 1239 C C . SER A 1 154 ? 5.970 -9.963 -11.111 1.00 88.50 154 SER A C 1
ATOM 1241 O O . SER A 1 154 ? 6.318 -9.179 -11.991 1.00 88.50 154 SER A O 1
ATOM 1243 N N . ASP A 1 155 ? 6.318 -11.243 -11.121 1.00 81.81 155 ASP A N 1
ATOM 1244 C CA . ASP A 1 155 ? 7.061 -11.877 -12.215 1.00 81.81 155 ASP A CA 1
ATOM 1245 C C . ASP A 1 155 ? 6.176 -12.213 -13.430 1.00 81.81 155 ASP A C 1
ATOM 1247 O O . ASP A 1 155 ? 6.662 -12.312 -14.554 1.00 81.81 155 ASP A O 1
ATOM 1251 N N . LYS A 1 156 ? 4.873 -12.410 -13.204 1.00 78.94 156 LYS A N 1
ATOM 1252 C CA . LYS A 1 156 ? 3.923 -12.916 -14.210 1.00 78.94 156 LYS A CA 1
ATOM 1253 C C . LYS A 1 156 ? 3.096 -11.827 -14.880 1.00 78.94 156 LYS A C 1
ATOM 1255 O O . LYS A 1 156 ? 2.565 -12.049 -15.968 1.00 78.94 156 LYS A O 1
ATOM 1260 N N . GLU A 1 157 ? 2.935 -10.679 -14.231 1.00 83.38 157 GLU A N 1
ATOM 1261 C CA . GLU A 1 157 ? 2.014 -9.634 -14.667 1.00 83.38 157 GLU A CA 1
ATOM 1262 C C . GLU A 1 157 ? 2.661 -8.257 -14.691 1.00 83.38 157 GLU A C 1
ATOM 1264 O O . GLU A 1 157 ? 3.599 -7.959 -13.950 1.00 83.38 157 GLU A O 1
ATOM 1269 N N . ALA A 1 158 ? 2.097 -7.394 -15.538 1.00 89.38 158 ALA A N 1
ATOM 1270 C CA . ALA A 1 158 ? 2.459 -5.990 -15.564 1.00 89.38 158 ALA A CA 1
ATOM 1271 C C . ALA A 1 158 ? 2.230 -5.348 -14.180 1.00 89.38 158 ALA A C 1
ATOM 1273 O O . ALA A 1 158 ? 1.273 -5.717 -13.493 1.00 89.38 158 ALA A O 1
ATOM 1274 N N . PRO A 1 159 ? 3.058 -4.365 -13.788 1.00 92.38 159 PRO A N 1
ATOM 1275 C CA . PRO A 1 159 ? 2.904 -3.681 -12.515 1.00 92.38 159 PRO A CA 1
ATOM 1276 C C . PRO A 1 159 ? 1.514 -3.066 -12.360 1.00 92.38 159 PRO A C 1
ATOM 1278 O O . PRO A 1 159 ? 0.984 -2.443 -13.287 1.00 92.38 159 PRO A O 1
ATOM 1281 N N . ILE A 1 160 ? 0.950 -3.204 -11.166 1.00 93.19 160 ILE A N 1
ATOM 1282 C CA . ILE A 1 160 ? -0.341 -2.618 -10.810 1.00 93.19 160 ILE A CA 1
ATOM 1283 C C . ILE A 1 160 ? -0.165 -1.607 -9.686 1.00 93.19 160 ILE A C 1
ATOM 1285 O O . ILE A 1 160 ? 0.736 -1.706 -8.852 1.00 93.19 160 ILE A O 1
ATOM 1289 N N . MET A 1 161 ? -1.035 -0.608 -9.676 1.00 94.00 161 MET A N 1
ATOM 1290 C CA . MET A 1 161 ? -1.033 0.444 -8.675 1.00 94.00 161 MET A CA 1
ATOM 1291 C C . MET A 1 161 ? -2.134 0.186 -7.656 1.00 94.00 161 MET A C 1
ATOM 1293 O O . MET A 1 161 ? -3.302 0.109 -8.023 1.00 94.00 161 MET A O 1
ATOM 1297 N N . LEU A 1 162 ? -1.770 0.116 -6.384 1.00 92.56 162 LEU A N 1
ATOM 1298 C CA . LEU A 1 162 ? -2.690 0.105 -5.259 1.00 92.56 162 LEU A CA 1
ATOM 1299 C C . LEU A 1 162 ? -2.791 1.520 -4.673 1.00 92.56 162 LEU A C 1
ATOM 1301 O O . LEU A 1 162 ? -1.792 2.142 -4.299 1.00 92.56 162 LEU A O 1
ATOM 1305 N N . LEU A 1 163 ? -4.024 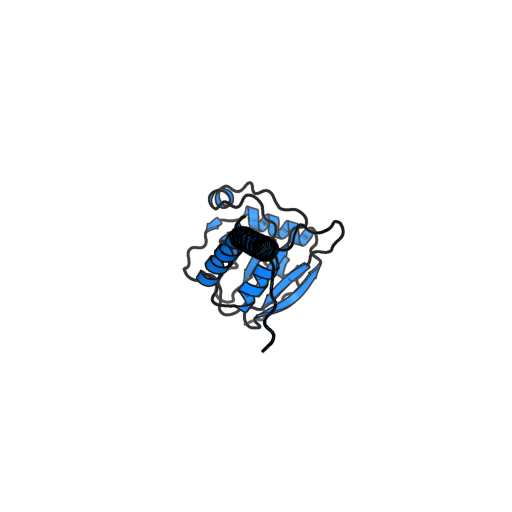2.009 -4.585 1.00 92.19 163 LEU A N 1
ATOM 1306 C CA . LEU A 1 163 ? -4.394 3.259 -3.933 1.00 92.19 163 LEU A CA 1
ATOM 1307 C C . LEU A 1 163 ? -5.389 2.971 -2.814 1.00 92.19 163 LEU A C 1
ATOM 1309 O O . LEU A 1 163 ? -6.231 2.085 -2.936 1.00 92.19 163 LEU A O 1
ATOM 1313 N N . LEU A 1 164 ? -5.301 3.750 -1.742 1.00 88.31 164 LEU A N 1
ATOM 1314 C CA . LEU A 1 164 ? -6.231 3.683 -0.624 1.00 88.31 164 LEU A CA 1
ATOM 1315 C C . LEU A 1 164 ? -7.150 4.904 -0.664 1.00 88.31 164 LEU A C 1
ATOM 1317 O O . LEU A 1 164 ? -6.675 6.025 -0.871 1.00 88.31 164 LEU A O 1
ATOM 1321 N N . ASP A 1 165 ? -8.450 4.701 -0.468 1.00 87.19 165 ASP A N 1
ATOM 13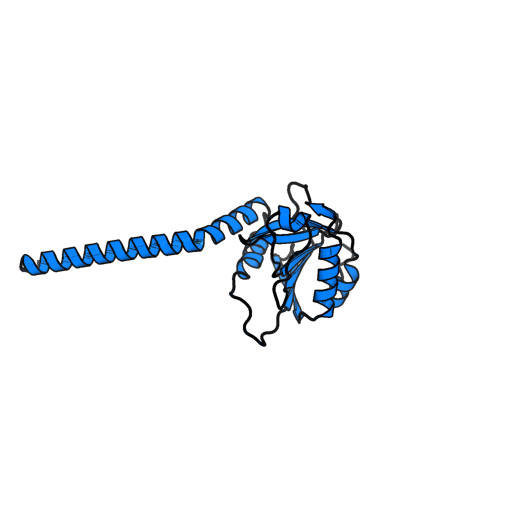22 C CA . ASP A 1 165 ? -9.383 5.817 -0.304 1.00 87.19 165 ASP A CA 1
ATOM 1323 C C . ASP A 1 165 ? -9.307 6.438 1.106 1.00 87.19 165 ASP A C 1
ATOM 1325 O O . ASP A 1 165 ? -8.471 6.083 1.942 1.00 87.19 165 ASP A O 1
ATOM 1329 N N . ALA A 1 166 ? -10.197 7.394 1.389 1.00 81.69 166 ALA A N 1
ATOM 1330 C CA . ALA A 1 166 ? -10.260 8.060 2.691 1.00 81.69 166 ALA A CA 1
ATOM 1331 C C . ALA A 1 166 ? -10.612 7.113 3.858 1.00 81.69 166 ALA A C 1
ATOM 1333 O O . ALA A 1 166 ? -10.318 7.433 5.007 1.00 81.69 166 ALA A O 1
ATOM 1334 N N . GLN A 1 167 ? -11.236 5.970 3.567 1.00 80.06 167 GLN A N 1
ATOM 1335 C CA . GLN A 1 167 ? -11.565 4.907 4.520 1.00 80.06 167 GLN A CA 1
ATOM 1336 C C . GLN A 1 167 ? -10.508 3.795 4.502 1.00 80.06 167 GLN A C 1
ATOM 1338 O O . GLN A 1 167 ? -10.725 2.741 5.084 1.00 80.06 167 GLN A O 1
ATOM 1343 N N . LYS A 1 168 ? -9.361 4.026 3.847 1.00 80.62 168 LYS A N 1
ATOM 1344 C CA . LYS A 1 168 ? -8.265 3.067 3.675 1.00 80.62 168 LYS A CA 1
ATOM 1345 C C . LYS A 1 168 ? -8.672 1.795 2.921 1.00 80.62 168 LYS A C 1
ATOM 1347 O O . LYS A 1 168 ? -7.987 0.779 3.015 1.00 80.62 168 LYS A O 1
ATOM 1352 N N . LYS A 1 169 ? -9.747 1.845 2.133 1.00 84.62 169 LYS A N 1
ATOM 1353 C CA . LYS A 1 169 ? -10.152 0.726 1.284 1.00 84.62 169 LYS A CA 1
ATOM 1354 C C . LYS A 1 169 ? -9.211 0.618 0.075 1.00 84.62 169 LYS A C 1
ATOM 1356 O O . LYS A 1 169 ? -8.950 1.642 -0.565 1.00 84.62 169 LYS A O 1
ATOM 1361 N N . PRO A 1 170 ? -8.702 -0.584 -0.249 1.00 87.38 170 PRO A N 1
ATOM 1362 C CA . PRO A 1 170 ? -7.807 -0.794 -1.383 1.00 87.38 170 PRO A CA 1
ATOM 1363 C C . PRO A 1 170 ? -8.531 -0.741 -2.737 1.00 87.38 170 PRO A C 1
ATOM 1365 O O . PRO A 1 170 ? -9.578 -1.357 -2.929 1.00 87.38 170 PRO A O 1
ATOM 1368 N N . TYR A 1 171 ? -7.928 -0.038 -3.697 1.00 89.50 171 TYR A N 1
ATOM 1369 C CA . TYR A 1 171 ? -8.322 -0.005 -5.107 1.00 89.50 171 TYR A CA 1
ATOM 1370 C C . TYR A 1 171 ? -7.103 -0.234 -5.995 1.00 89.50 171 TYR A C 1
ATOM 1372 O O . TYR A 1 171 ? -6.078 0.432 -5.839 1.00 89.50 171 TYR A O 1
ATOM 1380 N N . PHE A 1 172 ? -7.239 -1.135 -6.964 1.00 91.12 172 PHE A N 1
ATOM 1381 C CA . PHE A 1 172 ? -6.159 -1.517 -7.866 1.00 91.12 172 PHE A CA 1
ATOM 1382 C C . PHE A 1 172 ? -6.392 -0.952 -9.258 1.00 91.12 172 PHE A C 1
ATOM 1384 O O . PHE A 1 172 ? -7.480 -1.086 -9.816 1.00 91.12 172 PHE A O 1
ATOM 1391 N N . TYR A 1 173 ? -5.359 -0.362 -9.840 1.00 92.69 173 TYR A N 1
ATOM 1392 C CA . TYR A 1 173 ? -5.411 0.271 -11.148 1.00 92.69 173 TYR A CA 1
ATOM 1393 C C . TYR A 1 173 ? -4.286 -0.222 -12.043 1.00 92.69 173 TYR A C 1
ATOM 1395 O O . TYR A 1 173 ? -3.151 -0.424 -11.609 1.00 92.69 173 TYR A O 1
ATOM 1403 N N . THR A 1 174 ? -4.597 -0.346 -13.327 1.00 93.25 174 THR A N 1
ATOM 1404 C CA . THR A 1 174 ? -3.583 -0.462 -14.377 1.00 93.25 174 THR A CA 1
ATOM 1405 C C . THR A 1 174 ? -3.188 0.933 -14.860 1.00 93.25 174 THR A C 1
ATOM 1407 O O . THR A 1 174 ? -4.008 1.856 -14.851 1.00 93.25 174 THR A O 1
ATOM 1410 N N . PHE A 1 175 ? -1.942 1.112 -15.295 1.00 93.56 175 PHE A N 1
ATOM 1411 C CA . PHE A 1 175 ? -1.432 2.399 -15.779 1.00 93.56 175 PHE A CA 1
ATOM 1412 C C . PHE A 1 175 ? -0.482 2.223 -16.973 1.00 93.56 175 PHE A C 1
ATOM 1414 O O . PHE A 1 175 ? -0.094 1.105 -17.311 1.00 93.56 175 PHE A O 1
ATOM 1421 N N . ASN A 1 176 ? -0.169 3.319 -17.672 1.00 90.00 176 ASN A N 1
ATOM 1422 C CA . ASN A 1 176 ? 0.655 3.324 -18.885 1.00 90.00 176 ASN A CA 1
ATOM 1423 C C . ASN A 1 176 ? 1.974 4.074 -18.677 1.00 90.00 176 ASN A C 1
ATOM 1425 O O . ASN A 1 176 ? 2.184 5.143 -19.248 1.00 90.00 176 ASN A O 1
ATOM 1429 N N . ALA A 1 177 ? 2.861 3.525 -17.856 1.00 89.25 177 ALA A N 1
ATOM 1430 C CA . ALA A 1 177 ? 4.199 4.070 -17.677 1.00 89.25 177 ALA A CA 1
ATOM 1431 C C . ALA A 1 177 ? 5.198 2.951 -17.377 1.00 89.25 177 ALA A C 1
ATOM 1433 O O . ALA A 1 177 ? 4.837 1.927 -16.797 1.00 89.25 177 ALA A O 1
ATOM 1434 N N . SER A 1 178 ? 6.449 3.148 -17.793 1.00 91.12 178 SER A N 1
ATOM 1435 C CA . SER A 1 178 ? 7.540 2.242 -17.437 1.00 91.12 178 SER A CA 1
ATOM 1436 C C . SER A 1 178 ? 7.901 2.434 -15.971 1.00 91.12 178 SER A C 1
ATOM 1438 O O . SER A 1 178 ? 8.056 3.568 -15.532 1.00 91.12 178 SER A O 1
ATOM 1440 N N . ILE A 1 179 ? 8.080 1.336 -15.236 1.00 92.69 179 ILE A N 1
ATOM 1441 C CA . ILE A 1 179 ? 8.516 1.384 -13.836 1.00 92.69 179 ILE A CA 1
ATOM 1442 C C . ILE A 1 179 ? 10.041 1.400 -13.671 1.00 92.69 179 ILE A C 1
ATOM 1444 O O . ILE A 1 179 ? 10.509 1.532 -12.543 1.00 92.69 179 ILE A O 1
ATOM 1448 N N . GLN A 1 180 ? 10.821 1.285 -14.757 1.00 91.62 180 GLN A N 1
ATOM 1449 C CA . GLN A 1 180 ? 12.287 1.241 -14.656 1.00 91.62 180 GLN A CA 1
ATOM 1450 C C . GLN A 1 180 ? 12.897 2.432 -13.916 1.00 91.62 180 GLN A C 1
ATOM 1452 O O . GLN A 1 180 ? 13.727 2.177 -13.045 1.00 91.62 180 GLN A O 1
ATOM 1457 N N . PRO A 1 181 ? 12.476 3.692 -14.154 1.00 92.19 181 PRO A N 1
ATOM 1458 C CA . PRO A 1 181 ? 13.025 4.818 -13.404 1.00 92.19 181 PRO A CA 1
ATOM 1459 C C . PRO A 1 181 ? 12.819 4.650 -11.895 1.00 92.19 181 PRO A C 1
ATOM 1461 O O . PRO A 1 181 ? 13.738 4.857 -11.108 1.00 92.19 181 PRO A O 1
ATOM 1464 N N . LEU A 1 182 ? 11.633 4.184 -11.480 1.00 92.56 182 LEU A N 1
ATOM 1465 C CA . LEU A 1 182 ? 11.342 3.918 -10.072 1.00 92.56 182 LEU A CA 1
ATOM 1466 C C . LEU A 1 182 ? 12.249 2.825 -9.494 1.00 92.56 182 LEU A C 1
ATOM 1468 O O . LEU A 1 182 ? 12.767 3.009 -8.395 1.00 92.56 182 LEU A O 1
ATOM 1472 N N . LEU A 1 183 ? 12.456 1.724 -10.221 1.00 92.50 183 LEU A N 1
ATOM 1473 C CA . LEU A 1 183 ? 13.343 0.634 -9.802 1.00 92.50 183 LEU A CA 1
ATOM 1474 C C . LEU A 1 183 ? 14.790 1.093 -9.621 1.00 92.50 183 LEU A C 1
ATOM 1476 O O . LEU A 1 183 ? 15.431 0.734 -8.633 1.00 92.50 183 LEU A O 1
ATOM 1480 N N . GLU A 1 184 ? 15.283 1.925 -10.536 1.00 92.25 184 GLU A N 1
ATOM 1481 C CA . GLU A 1 184 ? 16.618 2.515 -10.453 1.00 92.25 184 GLU A CA 1
ATOM 1482 C C . GLU A 1 184 ? 16.755 3.422 -9.227 1.00 92.25 184 GLU A C 1
ATOM 1484 O O . GLU A 1 184 ? 17.736 3.304 -8.488 1.00 92.25 184 GLU A O 1
ATOM 1489 N N . TYR A 1 185 ? 15.751 4.263 -8.949 1.00 90.56 185 TYR A N 1
ATOM 1490 C CA . TYR A 1 185 ? 15.753 5.126 -7.766 1.00 90.56 185 TYR A CA 1
ATOM 1491 C C . TYR A 1 185 ? 15.823 4.341 -6.456 1.00 90.56 185 TYR A C 1
ATOM 1493 O O . TYR A 1 185 ? 16.544 4.744 -5.542 1.00 90.56 185 TYR A O 1
ATOM 1501 N N . VAL A 1 186 ? 15.105 3.218 -6.364 1.00 90.12 186 VAL A N 1
ATOM 1502 C CA . VAL A 1 186 ? 15.134 2.356 -5.171 1.00 90.12 186 VAL A CA 1
ATOM 1503 C C . VAL A 1 186 ? 16.262 1.320 -5.204 1.00 90.12 186 VAL A C 1
ATOM 1505 O O . VAL A 1 186 ? 16.354 0.497 -4.297 1.00 90.12 186 VAL A O 1
ATOM 1508 N N . LYS A 1 187 ? 17.121 1.352 -6.236 1.00 89.19 187 LYS A N 1
ATOM 1509 C CA . LYS A 1 187 ? 18.219 0.397 -6.476 1.00 89.19 187 LYS A CA 1
ATOM 1510 C C . LYS A 1 187 ? 17.760 -1.064 -6.450 1.00 89.19 187 LYS A C 1
ATOM 1512 O O . LYS A 1 187 ? 18.537 -1.959 -6.116 1.00 89.19 187 LYS A O 1
ATOM 1517 N N . LEU A 1 188 ? 16.504 -1.304 -6.811 1.00 86.06 188 LEU A N 1
ATOM 1518 C CA . LEU A 1 188 ? 15.942 -2.639 -6.885 1.00 86.06 188 LEU A CA 1
ATOM 1519 C C . LEU A 1 188 ? 16.291 -3.208 -8.254 1.00 86.06 188 LEU A C 1
ATOM 1521 O O . LEU A 1 188 ? 15.836 -2.711 -9.283 1.00 86.06 188 LEU A O 1
ATOM 1525 N N . LYS A 1 189 ? 17.101 -4.262 -8.261 1.00 78.19 189 LYS A N 1
ATOM 1526 C CA . LYS A 1 189 ? 17.207 -5.149 -9.412 1.00 78.19 189 LYS A CA 1
ATOM 1527 C C . LYS A 1 189 ? 16.170 -6.235 -9.168 1.00 78.19 189 LYS A C 1
ATOM 1529 O O . LYS A 1 18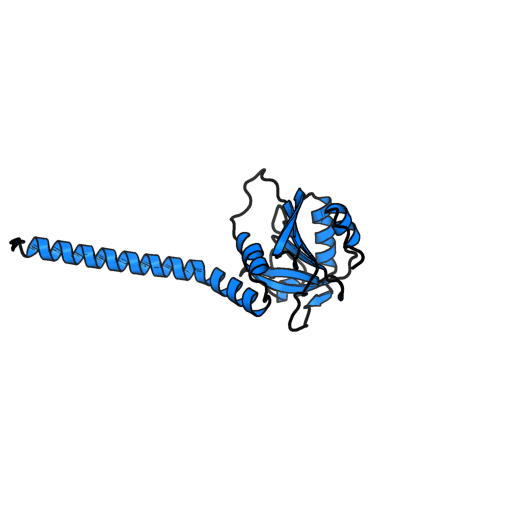9 ? 16.358 -6.992 -8.221 1.00 78.19 189 LYS A O 1
ATOM 1534 N N . PRO A 1 190 ? 15.063 -6.282 -9.925 1.00 65.81 190 PRO A N 1
ATOM 1535 C CA . PRO A 1 190 ? 14.242 -7.477 -9.928 1.00 65.81 190 PRO A CA 1
ATOM 1536 C C . PRO A 1 190 ? 15.190 -8.577 -10.386 1.00 65.81 190 PRO A C 1
ATOM 1538 O O . PRO A 1 190 ? 15.719 -8.480 -11.495 1.00 65.81 190 PRO A O 1
ATOM 1541 N N . ASP A 1 191 ? 15.510 -9.521 -9.505 1.00 58.44 191 ASP A N 1
ATOM 1542 C CA . ASP A 1 191 ? 16.322 -10.664 -9.896 1.00 58.44 191 ASP A CA 1
ATOM 1543 C C . ASP A 1 191 ? 15.720 -11.250 -11.179 1.00 58.44 191 ASP A C 1
ATOM 1545 O O . ASP A 1 191 ? 14.494 -11.296 -11.334 1.00 58.44 191 ASP A O 1
ATOM 1549 N N . GLU A 1 192 ? 16.584 -11.631 -12.121 1.00 37.59 192 GLU A N 1
ATOM 1550 C CA . GLU A 1 192 ? 16.238 -12.539 -13.212 1.00 37.59 192 GLU A CA 1
ATOM 1551 C C . GLU A 1 192 ? 15.650 -13.805 -12.563 1.00 37.59 192 GLU A C 1
ATOM 1553 O O . GLU A 1 192 ? 16.385 -14.700 -12.152 1.00 37.59 192 GLU A O 1
ATOM 1558 N N . ALA A 1 193 ? 14.338 -13.797 -12.329 1.00 34.03 193 ALA A N 1
ATOM 1559 C CA . ALA A 1 193 ? 13.622 -14.831 -11.595 1.00 34.03 193 ALA A CA 1
ATOM 1560 C C . ALA A 1 193 ? 13.484 -16.118 -12.410 1.00 34.03 193 ALA A C 1
ATOM 1562 O O . ALA A 1 193 ? 13.290 -16.028 -13.645 1.00 34.03 193 ALA A O 1
#

Nearest PDB structures (foldseek):
  2x6l-assembly1_B  TM=5.078E-01  e=2.936E+00  Homo sapiens
  2x6g-assembly9_K  TM=5.267E-01  e=3.292E+00  Homo sapiens
  3v61-assembly1_B  TM=2.724E-01  e=4.383E+00  Saccharomyces cerevisiae S288C
  2zvk-assembly1_B  TM=2.677E-01  e=5.835E+00  Homo sapiens